Protein AF-A0AAF0S7K9-F1 (afdb_monomer_lite)

Foldseek 3Di:
DDPLQQDQQQFLLCQCPDPLCPNCSPLLAWPPQPRDRRDGLVRCQDCSRQPPDDDQDSVLLSVLSSVSSVCSVVVHDQKAQLDDPVRCVVPVLSRSWTKGKQAFAPPAAEEEEEADPLLQTGPCSRGQSSVQNVVRVVRHTYIYIRWGSPDSPDCVRVVVRVVSVVVVVPPDDHDYDYDPDPDDDPDDDDDDDDDDD

Radius of gyration: 17.76 Å; chains: 1; bounding box: 51×41×45 Å

pLDDT: mean 76.63, std 22.48, range [24.17, 97.06]

Sequence (197 aa):
MSRDIIGPGTAVGEVISDPAFGDFGRLLFPIGRGVRPEMALKEISTPRTLVWYTDVRAEETVEIIAELKRRAEAGKRIFIPLYSEEEISRDPSAADTGLFFFSGRQGAPFAVTCPGGGFAYVAALHDGLPHALALSKLGYNAFTLIYRTECPYDASHAHSGSSRAMQRSWGSRRTVIHCGEALRAPAWQPRSAIRMS

Structure (mmCIF, N/CA/C/O backbone):
data_AF-A0AAF0S7K9-F1
#
_entry.id   AF-A0AAF0S7K9-F1
#
loop_
_atom_site.group_PDB
_atom_site.id
_atom_site.type_symbol
_atom_site.label_atom_id
_atom_site.label_alt_id
_atom_site.label_comp_id
_atom_site.label_asym_id
_atom_site.label_entity_id
_atom_site.label_seq_id
_atom_site.pdbx_PDB_ins_code
_atom_site.Cartn_x
_atom_site.Cartn_y
_atom_site.Cartn_z
_atom_site.occupancy
_atom_site.B_iso_or_equiv
_atom_site.auth_seq_id
_atom_site.auth_comp_id
_atom_site.auth_asym_id
_atom_site.auth_atom_id
_atom_site.pdbx_PDB_model_num
ATOM 1 N N . MET A 1 1 ? 4.897 20.653 -18.230 1.00 33.56 1 MET A N 1
ATOM 2 C CA . MET A 1 1 ? 3.912 19.846 -18.981 1.00 33.56 1 MET A CA 1
ATOM 3 C C . MET A 1 1 ? 3.878 18.459 -18.349 1.00 33.56 1 MET A C 1
ATOM 5 O O . MET A 1 1 ? 4.914 17.817 -18.311 1.00 33.56 1 MET A O 1
ATOM 9 N N . SER A 1 2 ? 2.730 18.138 -17.740 1.00 46.44 2 SER A N 1
ATOM 10 C CA . SER A 1 2 ? 2.272 16.903 -17.069 1.00 46.44 2 SER A CA 1
ATOM 11 C C . SER A 1 2 ? 3.312 15.829 -16.683 1.00 46.44 2 SER A C 1
ATOM 13 O O . SER A 1 2 ? 3.751 15.051 -17.523 1.00 46.44 2 SER A O 1
ATOM 15 N N . ARG A 1 3 ? 3.637 15.746 -15.383 1.00 50.94 3 ARG A N 1
ATOM 16 C CA . ARG A 1 3 ? 4.278 14.578 -14.736 1.00 50.94 3 ARG A CA 1
ATOM 17 C C . ARG A 1 3 ? 3.351 13.911 -13.704 1.00 50.94 3 ARG A C 1
ATOM 19 O O . ARG A 1 3 ? 3.810 13.175 -12.844 1.00 50.94 3 ARG A O 1
ATOM 26 N N . ASP A 1 4 ? 2.043 14.147 -13.799 1.00 64.44 4 ASP A N 1
ATOM 27 C CA . ASP A 1 4 ? 1.078 13.661 -12.799 1.00 64.44 4 ASP A CA 1
ATOM 28 C C . ASP A 1 4 ? 0.512 12.271 -13.122 1.00 64.44 4 ASP A C 1
ATOM 30 O O . ASP A 1 4 ? -0.224 11.694 -12.324 1.00 64.44 4 ASP A O 1
ATOM 34 N N . ILE A 1 5 ? 0.856 11.707 -14.283 1.00 82.06 5 ILE A N 1
ATOM 35 C CA . ILE A 1 5 ? 0.369 10.394 -14.705 1.00 82.06 5 ILE A CA 1
ATOM 36 C C . ILE A 1 5 ? 1.382 9.331 -14.284 1.00 82.06 5 ILE A C 1
ATOM 38 O O . ILE A 1 5 ? 2.455 9.210 -14.875 1.00 82.06 5 ILE A O 1
ATOM 42 N N . ILE A 1 6 ? 1.010 8.536 -13.282 1.00 89.69 6 ILE A N 1
ATOM 43 C CA . ILE A 1 6 ? 1.717 7.298 -12.948 1.00 89.69 6 ILE A CA 1
ATOM 44 C C . ILE A 1 6 ? 1.464 6.299 -14.079 1.00 89.69 6 ILE A C 1
ATOM 46 O O . ILE A 1 6 ? 0.318 6.040 -14.444 1.00 89.69 6 ILE A O 1
ATOM 50 N N . GLY A 1 7 ? 2.535 5.747 -14.644 1.00 92.94 7 GLY A N 1
ATOM 51 C CA . GLY A 1 7 ? 2.483 4.773 -15.728 1.00 92.94 7 GLY A CA 1
ATOM 52 C C . GLY A 1 7 ? 3.510 3.653 -15.551 1.00 92.94 7 GLY A C 1
ATOM 53 O O . GLY A 1 7 ? 4.363 3.725 -14.667 1.00 92.94 7 GLY A O 1
ATOM 54 N N . PRO A 1 8 ? 3.500 2.618 -16.412 1.00 90.81 8 PRO A N 1
ATOM 55 C CA . PRO A 1 8 ? 4.411 1.476 -16.274 1.00 90.81 8 PRO A CA 1
ATOM 56 C C . PRO A 1 8 ? 5.902 1.848 -16.348 1.00 90.81 8 PRO A C 1
ATOM 58 O O . PRO A 1 8 ? 6.755 1.092 -15.887 1.00 90.81 8 PRO A O 1
ATOM 61 N N . GLY A 1 9 ? 6.222 2.994 -16.959 1.00 92.94 9 GLY A N 1
ATOM 62 C CA . GLY A 1 9 ? 7.573 3.550 -17.054 1.00 92.94 9 GLY A CA 1
ATOM 63 C C . GLY A 1 9 ? 7.973 4.484 -15.908 1.00 92.94 9 GLY A C 1
ATOM 64 O O . GLY A 1 9 ? 9.129 4.889 -15.873 1.00 92.94 9 GLY A O 1
ATOM 65 N N . THR A 1 10 ? 7.054 4.838 -15.002 1.00 93.94 10 THR A N 1
ATOM 66 C CA . THR A 1 10 ? 7.356 5.663 -13.822 1.00 93.94 10 THR A CA 1
ATOM 67 C C . THR A 1 10 ? 8.396 4.952 -12.964 1.00 93.94 10 THR A C 1
ATOM 69 O O . THR A 1 10 ? 8.307 3.738 -12.762 1.00 93.94 10 THR A O 1
ATOM 72 N N . ALA A 1 11 ? 9.389 5.694 -12.480 1.00 94.44 11 ALA A N 1
ATOM 73 C CA . ALA A 1 11 ? 10.431 5.130 -11.636 1.00 94.44 11 ALA A CA 1
ATOM 74 C C . ALA A 1 11 ? 9.900 4.865 -10.219 1.00 94.44 11 ALA A C 1
ATOM 76 O O . ALA A 1 11 ? 9.112 5.640 -9.677 1.00 94.44 11 ALA A O 1
ATOM 77 N N . VAL A 1 12 ? 10.360 3.791 -9.580 1.00 93.50 12 VAL A N 1
ATOM 78 C CA . VAL A 1 12 ? 9.990 3.465 -8.194 1.00 93.50 12 VAL A CA 1
ATOM 79 C C . VAL A 1 12 ? 10.337 4.616 -7.249 1.00 93.50 12 VAL A C 1
ATOM 81 O O . VAL A 1 12 ? 9.539 4.963 -6.383 1.00 93.50 12 VAL A O 1
ATOM 84 N N . GLY A 1 13 ? 11.497 5.248 -7.436 1.00 94.38 13 GLY A N 1
ATOM 85 C CA . GLY A 1 13 ? 11.939 6.390 -6.639 1.00 94.38 13 GLY A CA 1
ATOM 86 C C . GLY A 1 13 ? 10.997 7.587 -6.737 1.00 94.38 13 GLY A C 1
ATOM 87 O O . GLY A 1 13 ? 10.751 8.243 -5.728 1.00 94.38 13 GLY A O 1
ATOM 88 N N . GLU A 1 14 ? 10.408 7.826 -7.914 1.00 95.19 14 GLU A N 1
ATOM 89 C CA . GLU A 1 14 ? 9.403 8.880 -8.094 1.00 95.19 14 GLU A CA 1
ATOM 90 C C . GLU A 1 14 ? 8.174 8.604 -7.225 1.00 95.19 14 GLU A C 1
ATOM 92 O O . GLU A 1 14 ? 7.731 9.500 -6.517 1.00 95.19 14 GLU A O 1
ATOM 97 N N . VAL A 1 15 ? 7.690 7.356 -7.187 1.00 94.88 15 VAL A N 1
ATOM 98 C CA . VAL A 1 15 ? 6.570 6.959 -6.317 1.00 94.88 15 VAL A CA 1
AT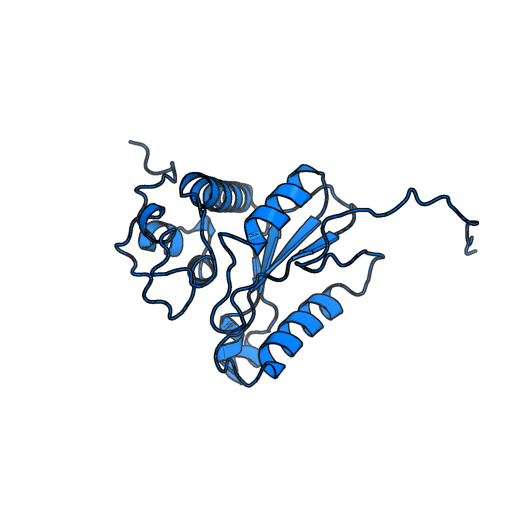OM 99 C C . VAL A 1 15 ? 6.944 7.073 -4.840 1.00 94.88 15 VAL A C 1
ATOM 101 O O . VAL A 1 15 ? 6.171 7.611 -4.060 1.00 94.88 15 VAL A O 1
ATOM 104 N N . ILE A 1 16 ? 8.123 6.592 -4.435 1.00 94.81 16 ILE A N 1
ATOM 105 C CA . ILE A 1 16 ? 8.562 6.647 -3.029 1.00 94.81 16 ILE A CA 1
ATOM 106 C C . ILE A 1 16 ? 8.663 8.093 -2.530 1.00 94.81 16 ILE A C 1
ATOM 108 O O . ILE A 1 16 ? 8.309 8.360 -1.387 1.00 94.81 16 ILE A O 1
ATOM 112 N N . SER A 1 17 ? 9.151 9.003 -3.374 1.00 95.19 17 SER A N 1
ATOM 113 C CA . SER A 1 17 ? 9.358 10.415 -3.030 1.00 95.19 17 SER A CA 1
ATOM 114 C C . SER A 1 17 ? 8.129 11.306 -3.239 1.00 95.19 17 SER A C 1
ATOM 116 O O . SER A 1 17 ? 8.197 12.503 -2.953 1.00 95.19 17 SER A O 1
ATOM 118 N N . ASP A 1 18 ? 7.019 10.759 -3.745 1.00 95.12 18 ASP A N 1
ATOM 119 C CA . ASP A 1 18 ? 5.818 11.544 -4.013 1.00 95.12 18 ASP A CA 1
ATOM 120 C C . ASP A 1 18 ? 5.216 12.058 -2.687 1.00 95.12 18 ASP A C 1
ATOM 122 O O . ASP A 1 18 ? 4.922 11.257 -1.788 1.00 95.12 18 ASP A O 1
ATOM 126 N N . PRO A 1 19 ? 4.989 13.379 -2.544 1.00 94.69 19 PRO A N 1
ATOM 127 C CA . PRO A 1 19 ? 4.435 13.961 -1.324 1.00 94.69 19 PRO A CA 1
ATOM 128 C C . PRO A 1 19 ? 3.101 13.349 -0.883 1.00 94.69 19 PRO A C 1
ATOM 130 O O . PRO A 1 19 ? 2.799 13.359 0.310 1.00 94.69 19 PRO A O 1
ATOM 133 N N . ALA A 1 20 ? 2.312 12.792 -1.809 1.00 94.75 20 ALA A N 1
ATOM 134 C CA . ALA A 1 20 ? 1.054 12.120 -1.492 1.00 94.75 20 ALA A CA 1
ATOM 135 C C . ALA A 1 20 ? 1.241 10.884 -0.590 1.00 94.75 20 ALA A C 1
ATOM 137 O O . ALA A 1 20 ? 0.316 10.502 0.131 1.00 94.75 20 ALA A O 1
ATOM 138 N N . PHE A 1 21 ? 2.424 10.262 -0.608 1.00 94.62 21 PHE A N 1
ATOM 139 C CA . PHE A 1 21 ? 2.731 9.074 0.190 1.00 94.62 21 PHE A CA 1
ATOM 140 C C . PHE A 1 21 ? 3.612 9.349 1.412 1.00 94.62 21 PHE A C 1
ATOM 142 O O . PHE A 1 21 ? 3.725 8.475 2.272 1.00 94.62 21 PHE A O 1
ATOM 149 N N . GLY A 1 22 ? 4.221 10.534 1.518 1.00 91.69 22 GLY A N 1
ATOM 150 C CA . GLY A 1 22 ? 5.114 10.885 2.627 1.00 91.69 22 GLY A CA 1
ATOM 151 C C . GLY A 1 22 ? 6.136 9.781 2.934 1.00 91.69 22 GLY A C 1
ATOM 152 O O . GLY A 1 22 ? 6.643 9.107 2.037 1.00 91.69 22 GLY A O 1
ATOM 153 N N . ASP A 1 23 ? 6.388 9.525 4.217 1.00 90.31 23 ASP A N 1
ATOM 154 C CA . ASP A 1 23 ? 7.420 8.564 4.631 1.00 90.31 23 ASP A CA 1
ATOM 155 C C . ASP A 1 23 ? 7.051 7.096 4.353 1.00 90.31 23 ASP A C 1
ATOM 157 O O . ASP A 1 23 ? 7.922 6.222 4.307 1.00 90.31 23 ASP A O 1
ATOM 161 N N . PHE A 1 24 ? 5.765 6.782 4.155 1.00 91.56 24 PHE A N 1
ATOM 162 C CA . PHE A 1 24 ? 5.288 5.408 3.961 1.00 91.56 24 PHE A CA 1
ATOM 163 C C . PHE A 1 24 ? 5.278 4.954 2.493 1.00 91.56 24 PHE A C 1
ATOM 165 O O . PHE A 1 24 ? 4.978 3.788 2.238 1.00 91.56 24 PHE A O 1
ATOM 172 N N . GLY A 1 25 ? 5.663 5.803 1.530 1.00 92.25 25 GLY A N 1
ATOM 173 C CA . GLY A 1 25 ? 5.730 5.436 0.106 1.00 92.25 25 GLY A CA 1
ATOM 174 C C . GLY A 1 25 ? 6.612 4.214 -0.174 1.00 92.25 25 GLY A C 1
ATOM 175 O O . GLY A 1 25 ? 6.252 3.352 -0.977 1.00 92.25 25 GLY A O 1
ATOM 176 N N . ARG A 1 26 ? 7.714 4.055 0.573 1.00 92.31 26 ARG A N 1
ATOM 177 C CA . ARG A 1 26 ? 8.592 2.868 0.500 1.00 92.31 26 ARG A CA 1
ATOM 178 C C . ARG A 1 26 ? 7.870 1.551 0.824 1.00 92.31 26 ARG A C 1
ATOM 180 O O . ARG A 1 26 ? 8.250 0.517 0.289 1.00 92.31 26 ARG A O 1
ATOM 187 N N . LEU A 1 27 ? 6.823 1.588 1.660 1.00 92.88 27 LEU A N 1
ATOM 188 C CA . LEU A 1 27 ? 6.081 0.405 2.124 1.00 92.88 27 LEU A CA 1
ATOM 189 C C . LEU A 1 27 ? 5.127 -0.161 1.067 1.00 92.88 27 LEU A C 1
ATOM 191 O O . LEU A 1 27 ? 4.571 -1.241 1.259 1.00 92.88 27 LEU A O 1
ATOM 195 N N . LEU A 1 28 ? 4.926 0.551 -0.047 1.00 91.88 28 LEU A N 1
ATOM 196 C CA . LEU A 1 28 ? 4.239 0.001 -1.213 1.00 91.88 28 LEU A CA 1
ATOM 197 C C . LEU A 1 28 ? 5.060 -1.130 -1.847 1.00 91.88 28 LEU A C 1
ATOM 199 O O . LEU A 1 28 ? 4.495 -2.067 -2.402 1.00 91.88 28 LEU A O 1
ATOM 203 N N . PHE A 1 29 ? 6.389 -1.069 -1.749 1.00 90.94 29 PHE A N 1
ATOM 204 C CA . PHE A 1 29 ? 7.288 -1.984 -2.439 1.00 90.94 29 PHE A CA 1
ATOM 205 C C . PHE A 1 29 ? 7.870 -3.050 -1.493 1.00 90.94 29 PHE A C 1
ATOM 207 O O . PHE A 1 29 ? 8.025 -2.802 -0.298 1.00 90.94 29 PHE A O 1
ATOM 214 N N . PRO A 1 30 ? 8.242 -4.237 -2.009 1.00 85.88 30 PRO A N 1
ATOM 215 C CA . PRO A 1 30 ? 8.926 -5.263 -1.224 1.00 85.88 30 PRO A CA 1
ATOM 216 C C . PRO A 1 30 ? 10.267 -4.777 -0.641 1.00 85.88 30 PRO A C 1
ATOM 218 O O . PRO A 1 30 ? 11.275 -4.682 -1.349 1.00 85.88 30 PRO A O 1
ATOM 221 N N . ILE A 1 31 ? 10.295 -4.508 0.666 1.00 81.00 31 ILE A N 1
ATOM 222 C CA . ILE A 1 31 ? 11.498 -4.069 1.389 1.00 81.00 31 ILE A CA 1
ATOM 223 C C . ILE A 1 31 ? 12.560 -5.177 1.356 1.00 81.00 31 ILE A C 1
ATOM 225 O O . ILE A 1 31 ? 12.251 -6.359 1.500 1.00 81.00 31 ILE A O 1
ATOM 229 N N . GLY A 1 32 ? 13.824 -4.807 1.127 1.00 76.81 32 GLY A N 1
ATOM 230 C CA . GLY A 1 32 ? 14.954 -5.746 1.155 1.00 76.81 32 GLY A CA 1
ATOM 231 C C . GLY A 1 32 ? 15.035 -6.720 -0.031 1.00 76.81 32 GLY A C 1
ATOM 232 O O . GLY A 1 32 ? 15.887 -7.604 -0.036 1.00 76.81 32 GLY A O 1
ATOM 233 N N . ARG A 1 33 ? 14.191 -6.570 -1.064 1.00 77.94 33 ARG A N 1
ATOM 234 C CA . ARG A 1 33 ? 14.145 -7.469 -2.240 1.00 77.94 33 ARG A CA 1
ATOM 235 C C . ARG A 1 33 ? 14.856 -6.927 -3.483 1.00 77.94 33 ARG A C 1
ATOM 237 O O . ARG A 1 33 ? 14.621 -7.406 -4.588 1.00 77.94 33 ARG A O 1
ATOM 244 N N . GLY A 1 34 ? 15.733 -5.935 -3.316 1.00 78.50 34 GLY A N 1
ATOM 245 C CA . GLY A 1 34 ? 16.533 -5.382 -4.415 1.00 78.50 34 GLY A CA 1
ATOM 246 C C . GLY A 1 34 ? 15.750 -4.506 -5.399 1.00 78.50 34 GLY A C 1
ATOM 247 O O . GLY A 1 34 ? 16.231 -4.272 -6.509 1.00 78.50 34 GLY A O 1
ATOM 248 N N . VAL A 1 35 ? 14.571 -4.018 -4.997 1.00 85.31 35 VAL A N 1
ATOM 249 C CA . VAL A 1 35 ? 13.853 -2.953 -5.706 1.00 85.31 35 VAL A CA 1
ATOM 250 C C . VAL A 1 35 ? 14.671 -1.671 -5.582 1.00 85.31 35 VAL A C 1
ATOM 252 O O . VAL A 1 35 ? 14.896 -1.189 -4.472 1.00 85.31 35 VAL A O 1
ATOM 255 N N . ARG A 1 36 ? 15.145 -1.141 -6.712 1.00 88.31 36 ARG A N 1
ATOM 256 C CA . ARG A 1 36 ? 15.957 0.082 -6.743 1.00 88.31 36 ARG A CA 1
ATOM 257 C C . ARG A 1 36 ? 15.121 1.279 -7.201 1.00 88.31 36 ARG A C 1
ATOM 259 O O . ARG A 1 36 ? 14.232 1.080 -8.031 1.00 88.31 36 ARG A O 1
ATOM 266 N N . PRO A 1 37 ? 15.408 2.503 -6.724 1.00 90.94 37 PRO A N 1
ATOM 267 C CA . PRO A 1 37 ? 14.668 3.705 -7.111 1.00 90.94 37 PRO A CA 1
ATOM 268 C C . PRO A 1 37 ? 14.612 3.950 -8.625 1.00 90.94 37 PRO A C 1
ATOM 270 O O . PRO A 1 37 ? 13.639 4.514 -9.113 1.00 90.94 37 PRO A O 1
ATOM 273 N N . GLU A 1 38 ? 15.619 3.502 -9.376 1.00 92.69 38 GLU A N 1
ATOM 274 C CA . GLU A 1 38 ? 15.724 3.715 -10.824 1.00 92.69 38 GLU A CA 1
ATOM 275 C C . GLU A 1 38 ? 14.911 2.701 -11.642 1.00 92.69 38 GLU A C 1
ATOM 277 O O . GLU A 1 38 ? 14.753 2.880 -12.847 1.00 92.69 38 GLU A O 1
ATOM 282 N N . MET A 1 39 ? 14.417 1.624 -11.018 1.00 91.56 39 MET A N 1
ATOM 283 C CA . MET A 1 39 ? 13.589 0.634 -11.709 1.00 91.56 39 MET A CA 1
ATOM 284 C C . MET A 1 39 ? 12.249 1.249 -12.101 1.00 91.56 39 MET A C 1
ATOM 286 O O . MET A 1 39 ? 11.619 1.939 -11.300 1.00 91.56 39 MET A O 1
ATOM 290 N N . ALA A 1 40 ? 11.772 0.945 -13.303 1.00 92.31 40 ALA A N 1
ATOM 291 C CA . ALA A 1 40 ? 10.415 1.272 -13.709 1.00 92.31 40 ALA A CA 1
ATOM 292 C C . ALA A 1 40 ? 9.395 0.349 -13.019 1.00 92.31 40 ALA A C 1
ATOM 294 O O . ALA A 1 40 ? 9.680 -0.820 -12.740 1.00 92.31 40 ALA A O 1
ATOM 295 N N . LEU A 1 41 ? 8.166 0.831 -12.813 1.00 90.75 41 LEU A N 1
ATOM 296 C CA . LEU A 1 41 ? 7.082 0.036 -12.215 1.00 90.75 41 LEU A CA 1
ATOM 297 C C . LEU A 1 41 ? 6.801 -1.281 -12.962 1.00 90.75 41 LEU A C 1
ATOM 299 O O . LEU A 1 41 ? 6.447 -2.279 -12.349 1.00 90.75 41 LEU A O 1
ATOM 303 N N . LYS A 1 42 ? 7.011 -1.347 -14.277 1.00 88.56 42 LYS A N 1
ATOM 304 C CA . LYS A 1 42 ? 6.883 -2.611 -15.024 1.00 88.56 42 LYS A CA 1
ATOM 305 C C . LYS A 1 42 ? 7.961 -3.652 -14.693 1.00 88.56 42 LYS A C 1
ATOM 307 O O . LYS A 1 42 ? 7.755 -4.840 -14.918 1.00 88.56 42 LYS A O 1
ATOM 312 N N . GLU A 1 43 ? 9.119 -3.228 -14.191 1.00 84.69 43 GLU A N 1
ATOM 313 C CA . GLU A 1 43 ? 10.254 -4.114 -13.901 1.00 84.69 43 GLU A CA 1
ATOM 314 C C . GLU A 1 43 ? 10.127 -4.789 -12.528 1.00 84.69 43 GLU A C 1
ATOM 316 O O . GLU A 1 43 ? 10.712 -5.854 -12.301 1.00 84.69 43 GLU A O 1
ATOM 321 N N . ILE A 1 44 ? 9.334 -4.212 -11.615 1.00 80.81 44 ILE A N 1
ATOM 322 C CA . ILE A 1 44 ? 9.056 -4.824 -10.308 1.00 80.81 44 ILE A CA 1
ATOM 323 C C . ILE A 1 44 ? 8.080 -5.997 -10.409 1.00 80.81 44 ILE A C 1
ATOM 325 O O . ILE A 1 44 ? 8.172 -6.914 -9.601 1.00 80.81 44 ILE A O 1
ATOM 329 N N . SER A 1 45 ? 7.222 -6.028 -11.432 1.00 69.50 45 SER A N 1
ATOM 330 C CA . SER A 1 45 ? 6.267 -7.113 -11.707 1.00 69.50 45 SER A CA 1
ATOM 331 C C . SER A 1 45 ? 6.923 -8.384 -12.273 1.00 69.50 45 SER A C 1
ATOM 333 O O . SER A 1 45 ? 6.244 -9.254 -12.811 1.00 69.50 45 SER A O 1
ATOM 335 N N . THR A 1 46 ? 8.251 -8.507 -12.185 1.00 67.56 46 THR A N 1
ATOM 336 C CA . THR A 1 46 ? 8.990 -9.652 -12.723 1.00 67.56 46 THR A CA 1
ATOM 337 C C . THR A 1 46 ? 9.226 -10.739 -11.660 1.00 67.56 46 THR A C 1
ATOM 339 O O . THR A 1 46 ? 9.417 -10.425 -10.478 1.00 67.56 46 THR A O 1
ATOM 342 N N . PRO A 1 47 ? 9.315 -12.027 -12.058 1.00 59.31 47 PRO A N 1
ATOM 343 C CA . PRO A 1 47 ? 9.536 -13.150 -11.134 1.00 59.31 47 PRO A CA 1
ATOM 344 C C . PRO A 1 47 ? 10.815 -13.045 -10.288 1.00 59.31 47 PRO A C 1
ATOM 346 O O . PRO A 1 47 ? 10.940 -13.702 -9.257 1.00 59.31 47 PRO A O 1
ATOM 349 N N . ARG A 1 48 ? 11.782 -12.216 -10.710 1.00 62.59 48 ARG A N 1
ATOM 350 C CA . ARG A 1 48 ? 13.034 -11.978 -9.977 1.00 62.59 48 ARG A CA 1
ATOM 351 C C . ARG A 1 48 ? 12.798 -11.238 -8.657 1.00 62.59 48 ARG A C 1
ATOM 353 O O . ARG A 1 48 ? 13.517 -11.478 -7.691 1.00 62.59 48 ARG A O 1
ATOM 360 N N . THR A 1 49 ? 11.790 -10.370 -8.619 1.00 60.56 49 THR A N 1
ATOM 361 C CA . THR A 1 49 ? 11.428 -9.572 -7.441 1.00 60.56 49 THR A CA 1
ATOM 362 C C . THR A 1 49 ? 10.333 -10.264 -6.624 1.00 60.56 49 THR A C 1
ATOM 364 O O . THR A 1 49 ? 10.381 -10.253 -5.392 1.00 60.56 49 THR A O 1
ATOM 367 N N . LEU A 1 50 ? 9.384 -10.921 -7.303 1.00 68.31 50 LEU A N 1
ATOM 368 C CA . LEU A 1 50 ? 8.151 -11.466 -6.725 1.00 68.31 50 LEU A CA 1
ATOM 369 C C . LEU A 1 50 ? 8.143 -13.000 -6.753 1.00 68.31 50 LEU A C 1
ATOM 371 O O . LEU A 1 50 ? 7.476 -13.632 -7.571 1.00 68.31 50 LEU A O 1
ATOM 375 N N . VAL A 1 51 ? 8.912 -13.613 -5.853 1.00 66.56 51 VAL A N 1
ATOM 376 C CA . VAL A 1 51 ? 8.948 -15.079 -5.719 1.00 66.56 51 VAL A CA 1
ATOM 377 C C . VAL A 1 51 ? 7.545 -15.595 -5.363 1.00 66.56 51 VAL A C 1
ATOM 379 O O . VAL A 1 51 ? 6.855 -14.977 -4.560 1.00 66.56 51 VAL A O 1
ATOM 382 N N . TRP A 1 52 ? 7.147 -16.727 -5.955 1.00 65.69 52 TRP A N 1
ATOM 383 C CA . TRP A 1 52 ? 5.828 -17.386 -5.832 1.00 65.69 52 TRP A CA 1
ATOM 384 C C . TRP A 1 52 ? 4.662 -16.767 -6.606 1.00 65.69 52 TRP A C 1
ATOM 386 O O . TRP A 1 52 ? 3.582 -17.351 -6.601 1.00 65.69 52 TRP A O 1
ATOM 396 N N . TYR A 1 53 ? 4.870 -15.659 -7.320 1.00 65.44 53 TYR A N 1
ATOM 397 C CA . TYR A 1 53 ? 3.826 -15.048 -8.140 1.00 65.44 53 TYR A CA 1
ATOM 398 C C . TYR A 1 53 ? 4.213 -15.067 -9.617 1.00 65.44 53 TYR A C 1
ATOM 400 O O . TYR A 1 53 ? 5.264 -14.574 -10.024 1.00 65.44 53 TYR A O 1
ATOM 408 N N . THR A 1 54 ? 3.334 -15.644 -10.429 1.00 60.75 54 THR A N 1
ATOM 409 C CA . THR A 1 54 ? 3.401 -15.652 -11.890 1.00 60.75 54 THR A CA 1
ATOM 410 C C . THR A 1 54 ? 2.100 -15.027 -12.376 1.00 60.75 54 THR A C 1
ATOM 412 O O . THR A 1 54 ? 1.057 -15.526 -11.971 1.00 60.75 54 THR A O 1
ATOM 415 N N . ASP A 1 55 ? 2.163 -13.977 -13.202 1.00 69.75 55 ASP A N 1
ATOM 416 C CA . ASP A 1 55 ? 1.026 -13.144 -13.675 1.00 69.75 55 ASP A CA 1
ATOM 417 C C . ASP A 1 55 ? 0.778 -11.824 -12.914 1.00 69.75 55 ASP A C 1
ATOM 419 O O . ASP A 1 55 ? -0.349 -11.372 -12.741 1.00 69.75 55 ASP A O 1
ATOM 423 N N . VAL A 1 56 ? 1.846 -11.151 -12.472 1.00 75.62 56 VAL A N 1
ATOM 424 C CA . VAL A 1 56 ? 1.732 -9.768 -11.981 1.00 75.62 56 VAL A CA 1
ATOM 425 C C . VAL A 1 56 ? 1.756 -8.810 -13.167 1.00 75.62 56 VAL A C 1
ATOM 427 O O . VAL A 1 56 ? 2.747 -8.732 -13.893 1.00 75.62 56 VAL A O 1
ATOM 430 N N . ARG A 1 57 ? 0.669 -8.059 -13.355 1.00 81.56 57 ARG A N 1
ATOM 431 C CA . ARG A 1 57 ? 0.524 -7.105 -14.460 1.00 81.56 57 ARG A CA 1
ATOM 432 C C . ARG A 1 57 ? 0.941 -5.704 -14.029 1.00 81.56 57 ARG A C 1
ATOM 434 O O . ARG A 1 57 ? 0.496 -5.190 -13.000 1.00 81.56 57 ARG A O 1
ATOM 441 N N . ALA A 1 58 ? 1.782 -5.064 -14.838 1.00 85.25 58 ALA A N 1
ATOM 442 C CA . ALA A 1 58 ? 2.275 -3.718 -14.556 1.00 85.25 58 ALA A CA 1
ATOM 443 C C . ALA A 1 58 ? 1.127 -2.695 -14.493 1.00 85.25 58 ALA A C 1
ATOM 445 O O . ALA A 1 58 ? 1.165 -1.766 -13.690 1.00 85.25 58 ALA A O 1
ATOM 446 N N . GLU A 1 59 ? 0.082 -2.887 -15.299 1.00 87.62 59 GLU A N 1
ATOM 447 C CA . GLU A 1 59 ? -1.085 -2.006 -15.346 1.00 87.62 59 GLU A CA 1
ATOM 448 C C . GLU A 1 59 ? -1.874 -2.021 -14.031 1.00 87.62 59 GLU A C 1
ATOM 450 O O . GLU A 1 59 ? -2.320 -0.970 -13.580 1.00 87.62 59 GLU A O 1
ATOM 455 N N . GLU A 1 60 ? -1.998 -3.181 -13.382 1.00 86.81 60 GLU A N 1
ATOM 456 C CA . GLU A 1 60 ? -2.689 -3.305 -12.090 1.00 86.81 60 GLU A CA 1
ATOM 457 C C . GLU A 1 60 ? -1.894 -2.622 -10.974 1.00 86.81 60 GLU A C 1
ATOM 459 O O . GLU A 1 60 ? -2.452 -1.896 -10.152 1.00 86.81 60 GLU A O 1
ATOM 464 N N . THR A 1 61 ? -0.567 -2.778 -10.998 1.00 88.50 61 THR A N 1
ATOM 465 C CA . THR A 1 61 ? 0.342 -2.075 -10.081 1.00 88.50 61 THR A CA 1
ATOM 466 C C . THR A 1 61 ? 0.183 -0.559 -10.218 1.00 88.50 61 THR A C 1
ATOM 468 O O . THR A 1 61 ? 0.045 0.154 -9.222 1.00 88.50 61 THR A O 1
ATOM 471 N N . VAL A 1 62 ? 0.157 -0.064 -11.457 1.00 92.38 62 VAL A N 1
ATOM 472 C CA . VAL A 1 62 ? -0.052 1.355 -11.763 1.00 92.38 62 VAL A CA 1
ATOM 473 C C . VAL A 1 62 ? -1.423 1.829 -11.286 1.00 92.38 62 VAL A C 1
ATOM 475 O O . VAL A 1 62 ? -1.496 2.878 -10.648 1.00 92.38 62 VAL A O 1
ATOM 478 N N . GLU A 1 63 ? -2.495 1.070 -11.539 1.00 92.88 63 GLU A N 1
ATOM 479 C CA . GLU A 1 63 ? -3.853 1.424 -11.103 1.00 92.88 63 GLU A CA 1
ATOM 480 C C . GLU A 1 63 ? -3.924 1.599 -9.581 1.00 92.88 63 GLU A C 1
ATOM 482 O O . GLU A 1 63 ? -4.476 2.584 -9.090 1.00 92.88 63 GLU A O 1
ATOM 487 N N . ILE A 1 64 ? -3.335 0.668 -8.828 1.00 94.38 64 ILE A N 1
ATOM 488 C CA . ILE A 1 64 ? -3.348 0.689 -7.363 1.00 94.38 64 ILE A CA 1
ATOM 489 C C . ILE A 1 64 ? -2.624 1.921 -6.822 1.00 94.38 64 ILE A C 1
ATOM 491 O O . ILE A 1 64 ? -3.167 2.626 -5.966 1.00 94.38 64 ILE A O 1
ATOM 495 N N . ILE A 1 65 ? -1.414 2.196 -7.319 1.00 95.25 65 ILE A N 1
ATOM 496 C CA . ILE A 1 65 ? -0.616 3.344 -6.872 1.00 95.25 65 ILE A CA 1
ATOM 497 C C . ILE A 1 65 ? -1.325 4.649 -7.252 1.00 95.25 65 ILE A C 1
ATOM 499 O O . ILE A 1 65 ? -1.464 5.538 -6.410 1.00 95.25 65 ILE A O 1
ATOM 503 N N . ALA A 1 66 ? -1.829 4.754 -8.484 1.00 95.38 66 ALA A N 1
ATOM 504 C CA . ALA A 1 66 ? -2.561 5.927 -8.949 1.00 95.38 66 ALA A CA 1
ATOM 505 C C . ALA A 1 66 ? -3.820 6.191 -8.107 1.00 95.38 66 ALA A C 1
ATOM 507 O O . ALA A 1 66 ? -4.093 7.332 -7.738 1.00 95.38 66 ALA A O 1
ATOM 508 N N . GLU A 1 67 ? -4.570 5.149 -7.746 1.00 95.69 67 GLU A N 1
ATOM 509 C CA . GLU A 1 67 ? -5.760 5.291 -6.909 1.00 95.69 67 GLU A CA 1
ATOM 510 C C . GLU A 1 67 ? -5.421 5.707 -5.471 1.00 95.69 67 GLU A C 1
ATOM 512 O O . GLU A 1 67 ? -6.127 6.540 -4.896 1.00 95.69 67 GLU A O 1
ATOM 517 N N . LEU A 1 68 ? -4.351 5.167 -4.880 1.00 96.38 68 LEU A N 1
ATOM 518 C CA . LEU A 1 68 ? -3.886 5.607 -3.562 1.00 96.38 68 LEU A CA 1
ATOM 519 C C . LEU A 1 68 ? -3.438 7.073 -3.596 1.00 96.38 68 LEU A C 1
ATOM 521 O O . LEU A 1 68 ? -3.871 7.844 -2.738 1.00 96.38 68 LEU A O 1
ATOM 525 N N . LYS A 1 69 ? -2.662 7.476 -4.611 1.00 96.12 69 LYS A N 1
ATOM 526 C CA . LYS A 1 69 ? -2.252 8.874 -4.812 1.00 96.12 69 LYS A CA 1
ATOM 527 C C . LYS A 1 69 ? -3.466 9.794 -4.903 1.00 96.12 69 LYS A C 1
ATOM 529 O O . LYS A 1 69 ? -3.607 10.708 -4.096 1.00 96.12 69 LYS A O 1
ATOM 534 N N . ARG A 1 70 ? -4.415 9.477 -5.789 1.00 96.12 70 ARG A N 1
ATOM 535 C CA . ARG A 1 70 ? -5.652 10.251 -5.970 1.00 96.12 70 ARG A CA 1
ATOM 536 C C . ARG A 1 70 ? -6.444 10.397 -4.667 1.00 96.12 70 ARG A C 1
ATOM 538 O O . ARG A 1 70 ? -7.065 11.430 -4.419 1.00 96.12 70 ARG A O 1
ATOM 545 N N . ARG A 1 71 ? -6.469 9.360 -3.822 1.00 95.56 71 ARG A N 1
ATOM 546 C CA . ARG A 1 71 ? -7.135 9.411 -2.509 1.00 95.56 71 ARG A CA 1
ATOM 547 C C . ARG A 1 71 ? -6.397 10.316 -1.527 1.00 95.56 71 ARG A C 1
ATOM 549 O O . ARG A 1 71 ? -7.068 11.096 -0.854 1.00 95.56 71 ARG A O 1
ATOM 556 N N . ALA A 1 72 ? -5.072 10.224 -1.455 1.00 95.81 72 ALA A N 1
ATOM 557 C CA . ALA A 1 72 ? -4.260 11.103 -0.618 1.00 95.81 72 ALA A CA 1
ATOM 558 C C . ALA A 1 72 ? -4.403 12.573 -1.028 1.00 95.81 72 ALA A C 1
ATOM 560 O O . ALA A 1 72 ? -4.669 13.417 -0.177 1.00 95.81 72 ALA A O 1
ATOM 561 N N . GLU A 1 73 ? -4.333 12.869 -2.326 1.00 95.44 73 GLU A N 1
ATOM 562 C CA . GLU A 1 73 ? -4.524 14.222 -2.868 1.00 95.44 73 GLU A CA 1
ATOM 563 C C . GLU A 1 73 ? -5.933 14.766 -2.598 1.00 95.44 73 GLU A C 1
ATOM 565 O O . GLU A 1 73 ? -6.115 15.959 -2.370 1.00 95.44 73 GLU A O 1
ATOM 570 N N . ALA A 1 74 ? -6.939 13.889 -2.533 1.00 95.38 74 ALA A N 1
ATOM 571 C CA . ALA A 1 74 ? -8.292 14.238 -2.100 1.00 95.38 74 ALA A CA 1
ATOM 572 C C . ALA A 1 74 ? -8.435 14.400 -0.568 1.00 95.38 74 ALA A C 1
ATOM 574 O O . ALA A 1 74 ? -9.557 14.448 -0.059 1.00 95.38 74 ALA A O 1
ATOM 575 N N . GLY A 1 75 ? -7.329 14.425 0.182 1.00 94.12 75 GLY A N 1
ATOM 576 C CA . GLY A 1 75 ? -7.304 14.581 1.637 1.00 94.12 75 GLY A CA 1
ATOM 577 C C . GLY A 1 75 ? -7.769 13.348 2.413 1.00 94.12 75 GLY A C 1
ATOM 578 O O . GLY A 1 75 ? -8.028 13.431 3.616 1.00 94.12 75 GLY A O 1
ATOM 579 N N . LYS A 1 76 ? -7.911 12.187 1.760 1.00 94.31 76 LYS A N 1
ATOM 580 C CA . LYS A 1 76 ? -8.281 10.950 2.452 1.00 94.31 76 LYS A CA 1
ATOM 581 C C . LYS A 1 76 ? -7.050 10.329 3.090 1.00 94.31 76 LYS A C 1
ATOM 583 O O . LYS A 1 76 ? -5.993 10.224 2.479 1.00 94.31 7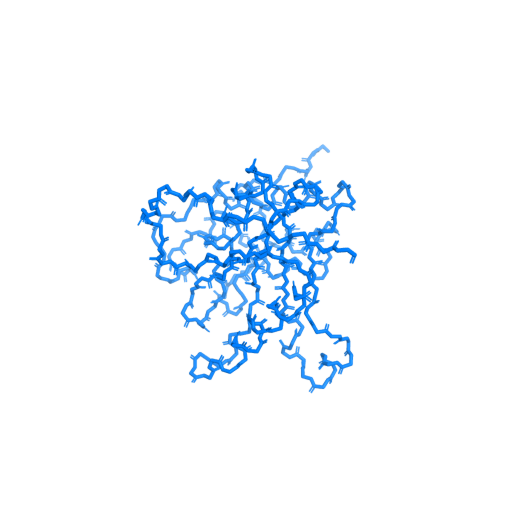6 LYS A O 1
ATOM 588 N N . ARG A 1 77 ? -7.221 9.811 4.304 1.00 93.69 77 ARG A N 1
ATOM 589 C CA . ARG A 1 77 ? -6.190 9.002 4.953 1.00 93.69 77 ARG A CA 1
ATOM 590 C C . ARG A 1 77 ? -6.017 7.682 4.199 1.00 93.69 77 ARG A C 1
ATOM 592 O O . ARG A 1 77 ? -6.964 6.902 4.135 1.00 93.69 77 ARG A O 1
ATOM 599 N N . ILE A 1 78 ? -4.817 7.432 3.680 1.00 96.38 78 ILE A N 1
ATOM 600 C CA . ILE A 1 78 ? -4.481 6.204 2.938 1.00 96.38 78 ILE A CA 1
ATOM 601 C C . ILE A 1 78 ? -3.553 5.254 3.699 1.00 96.38 78 ILE A C 1
ATOM 603 O O . ILE A 1 78 ? -3.387 4.115 3.278 1.00 96.38 78 ILE A O 1
ATOM 607 N N . PHE A 1 79 ? -2.976 5.691 4.821 1.00 95.81 79 PHE A N 1
ATOM 608 C CA . PHE A 1 79 ? -2.093 4.872 5.648 1.00 95.81 79 PHE A CA 1
ATOM 609 C C . PHE A 1 79 ? -2.331 5.106 7.146 1.00 95.81 79 PHE A C 1
ATOM 611 O O . PHE A 1 79 ? -2.651 6.216 7.598 1.00 95.81 79 PHE A O 1
ATOM 618 N N . ILE A 1 80 ? -2.204 4.036 7.928 1.00 94.06 80 ILE A N 1
ATOM 619 C CA . ILE A 1 80 ? -2.364 4.032 9.383 1.00 94.06 80 ILE A CA 1
ATOM 620 C C . ILE A 1 80 ? -1.168 3.286 9.998 1.00 94.06 80 ILE A C 1
ATOM 622 O O . ILE A 1 80 ? -1.101 2.063 9.849 1.00 94.06 80 ILE A O 1
ATOM 626 N N . PRO A 1 81 ? -0.248 3.971 10.707 1.00 91.06 81 PRO A N 1
ATOM 627 C CA . PRO A 1 81 ? 0.804 3.293 11.458 1.00 91.06 81 PRO A CA 1
ATOM 628 C C . PRO A 1 81 ? 0.190 2.498 12.617 1.00 91.06 81 PRO A C 1
ATOM 630 O O . PRO A 1 81 ? -0.760 2.950 13.267 1.00 91.06 81 PRO A O 1
ATOM 633 N N . LEU A 1 82 ? 0.709 1.293 12.865 1.00 89.25 82 LEU A N 1
ATOM 634 C CA . LEU A 1 82 ? 0.203 0.431 13.940 1.00 89.25 82 LEU A CA 1
ATOM 635 C C . LEU A 1 82 ? 0.863 0.714 15.295 1.00 89.25 82 LEU A C 1
ATOM 637 O O . LEU A 1 82 ? 0.198 0.551 16.327 1.00 89.25 82 LEU A O 1
ATOM 641 N N . TYR A 1 83 ? 2.113 1.174 15.276 1.00 87.69 83 TYR A N 1
ATOM 642 C CA . TYR A 1 83 ? 2.941 1.447 16.450 1.00 87.69 83 TYR A CA 1
ATOM 643 C C . TYR A 1 83 ? 3.129 2.951 16.671 1.00 87.69 83 TYR A C 1
ATOM 645 O O . TYR A 1 83 ? 3.090 3.725 15.712 1.00 87.69 83 TYR A O 1
ATOM 653 N N . SER A 1 84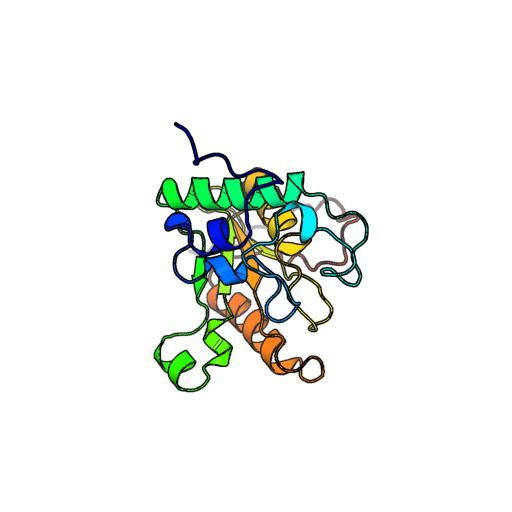 ? 3.280 3.360 17.933 1.00 89.50 84 SER A N 1
ATOM 654 C CA . SER A 1 84 ? 3.608 4.749 18.285 1.00 89.50 84 SER A CA 1
ATOM 655 C C . SER A 1 84 ? 5.095 5.055 18.085 1.00 89.50 84 SER A C 1
ATOM 657 O O . SER A 1 84 ? 5.912 4.143 17.956 1.00 89.50 84 SER A O 1
ATOM 659 N N . GLU A 1 85 ? 5.464 6.337 18.096 1.00 91.50 85 GLU A N 1
ATOM 660 C CA . GLU A 1 85 ? 6.869 6.760 18.013 1.00 91.50 85 GLU A CA 1
ATOM 661 C C . GLU A 1 85 ? 7.701 6.207 19.179 1.00 91.50 85 GLU A C 1
ATOM 663 O O . GLU A 1 85 ? 8.841 5.796 18.983 1.00 91.50 85 GLU A O 1
ATOM 668 N N . GLU A 1 86 ? 7.127 6.099 20.381 1.00 93.69 86 GLU A N 1
ATOM 669 C CA . GLU A 1 86 ? 7.803 5.510 21.542 1.00 93.69 86 GLU A CA 1
ATOM 670 C C . GLU A 1 86 ? 8.006 3.999 21.389 1.00 93.69 86 GLU A C 1
ATOM 672 O O . GLU A 1 86 ? 9.027 3.466 21.822 1.00 93.69 86 GLU A O 1
ATOM 677 N N . GLU A 1 87 ? 7.038 3.292 20.794 1.00 89.00 87 GLU A N 1
ATOM 678 C CA . GLU A 1 87 ? 7.181 1.867 20.482 1.00 89.00 87 GLU A CA 1
ATOM 679 C C . GLU A 1 87 ? 8.259 1.656 19.411 1.00 89.00 87 GLU A C 1
ATOM 681 O O . GLU A 1 87 ? 9.126 0.802 19.588 1.00 89.00 87 GLU A O 1
ATOM 686 N N . ILE A 1 88 ? 8.267 2.486 18.365 1.00 90.50 88 ILE A N 1
ATOM 687 C CA . ILE A 1 88 ? 9.280 2.462 17.301 1.00 90.50 88 ILE A CA 1
ATOM 688 C C . ILE A 1 88 ? 10.668 2.825 17.846 1.00 90.50 88 ILE A C 1
ATOM 690 O O . ILE A 1 88 ? 11.657 2.205 17.475 1.00 90.50 88 ILE A O 1
ATOM 694 N N . SER A 1 89 ? 10.776 3.777 18.774 1.00 91.94 89 SER A N 1
ATOM 695 C CA . SER A 1 89 ? 12.060 4.118 19.399 1.00 91.94 89 SER A CA 1
ATOM 696 C C . SER A 1 89 ? 12.653 2.957 20.201 1.00 91.94 89 SER A C 1
ATOM 698 O O . SER A 1 89 ? 13.871 2.911 20.375 1.00 91.94 89 SER A O 1
ATOM 700 N N . ARG A 1 90 ? 11.820 2.053 20.732 1.00 91.69 90 ARG A N 1
ATOM 701 C CA . ARG A 1 90 ? 12.275 0.857 21.461 1.00 91.69 90 ARG A CA 1
ATOM 702 C C . ARG A 1 90 ? 12.591 -0.300 20.522 1.00 91.69 90 ARG A C 1
ATOM 704 O O . ARG A 1 90 ? 13.491 -1.080 20.814 1.00 91.69 90 ARG A O 1
ATOM 711 N N . ASP A 1 91 ? 11.846 -0.406 19.430 1.00 86.94 91 ASP A N 1
ATOM 712 C CA . ASP A 1 91 ? 12.003 -1.430 18.405 1.00 86.94 91 ASP A CA 1
ATOM 713 C C . ASP A 1 91 ? 11.853 -0.792 17.010 1.00 86.94 91 ASP A C 1
ATOM 715 O O . ASP A 1 91 ? 10.740 -0.725 16.475 1.00 86.94 91 ASP A O 1
ATOM 719 N N . PRO A 1 92 ? 12.959 -0.307 16.407 1.00 87.38 92 PRO A N 1
ATOM 720 C CA . PRO A 1 92 ? 12.919 0.408 15.129 1.00 87.38 92 PRO A CA 1
ATOM 721 C C . PRO A 1 92 ? 12.303 -0.391 13.975 1.00 87.38 92 PRO A C 1
ATOM 723 O O . PRO A 1 92 ? 11.737 0.209 13.061 1.00 87.38 92 PRO A O 1
ATOM 726 N N . SER A 1 93 ? 12.330 -1.729 14.042 1.00 81.75 93 SER A N 1
ATOM 727 C CA . SER A 1 93 ? 11.691 -2.610 13.050 1.00 81.75 93 SER A CA 1
ATOM 728 C C . SER A 1 93 ? 10.181 -2.378 12.920 1.00 81.75 93 SER A C 1
ATOM 730 O O . SER A 1 93 ? 9.565 -2.660 11.889 1.00 81.75 93 SER A O 1
ATOM 732 N N . ALA A 1 94 ? 9.547 -1.845 13.969 1.00 86.56 94 ALA A N 1
ATOM 733 C CA . ALA A 1 94 ? 8.118 -1.564 14.007 1.00 86.56 94 ALA A CA 1
ATOM 734 C C . ALA A 1 94 ? 7.695 -0.426 13.056 1.00 86.56 94 ALA A C 1
ATOM 736 O O . ALA A 1 94 ? 6.512 -0.332 12.714 1.00 86.56 94 ALA A O 1
ATOM 737 N N . ALA A 1 95 ? 8.636 0.411 12.596 1.00 87.19 95 ALA A N 1
ATOM 738 C CA . ALA A 1 95 ? 8.373 1.512 11.663 1.00 87.19 95 ALA A CA 1
ATOM 739 C C . ALA A 1 95 ? 7.902 1.036 10.276 1.00 87.19 95 ALA A C 1
ATOM 741 O O . ALA A 1 95 ? 7.214 1.768 9.558 1.00 87.19 95 ALA A O 1
ATOM 742 N N . ASP A 1 96 ? 8.238 -0.203 9.910 1.00 88.38 96 ASP A N 1
ATOM 743 C CA . ASP A 1 96 ? 7.877 -0.821 8.633 1.00 88.38 96 ASP A CA 1
ATOM 744 C C . ASP A 1 96 ? 6.546 -1.594 8.725 1.00 88.38 96 ASP A C 1
ATOM 746 O O . ASP A 1 96 ? 6.320 -2.572 8.017 1.00 88.38 96 ASP A O 1
ATOM 750 N N . THR A 1 97 ? 5.645 -1.190 9.632 1.00 89.81 97 THR A N 1
ATOM 751 C CA . THR A 1 97 ? 4.369 -1.879 9.889 1.00 89.81 97 THR A CA 1
ATOM 752 C C . THR A 1 97 ? 3.182 -0.926 9.928 1.00 89.81 97 THR A C 1
ATOM 754 O O . THR A 1 97 ? 3.150 0.055 10.675 1.00 89.81 97 THR A O 1
ATOM 757 N N . GLY A 1 98 ? 2.141 -1.248 9.163 1.00 92.69 98 GLY A N 1
ATOM 758 C CA . GLY A 1 98 ? 0.962 -0.396 9.068 1.00 92.69 98 GLY A CA 1
ATOM 759 C C . GLY A 1 98 ? -0.167 -0.986 8.240 1.00 92.69 98 GLY A C 1
ATOM 760 O O . GLY A 1 98 ? -0.097 -2.121 7.772 1.00 92.69 98 GLY A O 1
ATOM 761 N N . LEU A 1 99 ? -1.223 -0.195 8.068 1.00 95.62 99 LEU A N 1
ATOM 762 C CA . LEU A 1 99 ? -2.371 -0.528 7.233 1.00 95.62 99 LEU A CA 1
ATOM 763 C C . LEU A 1 99 ? -2.508 0.495 6.109 1.00 95.62 99 LEU A C 1
ATOM 765 O O . LEU A 1 99 ? -2.770 1.669 6.383 1.00 95.62 99 LEU A O 1
ATOM 769 N N . PHE A 1 100 ? -2.418 0.050 4.858 1.00 97.06 100 PHE A N 1
ATOM 770 C CA . PHE A 1 100 ? -2.947 0.838 3.746 1.00 97.06 100 PHE A CA 1
ATOM 771 C C . PHE A 1 100 ? -4.468 0.787 3.774 1.00 97.06 100 PHE A C 1
ATOM 773 O O . PHE A 1 100 ? -5.045 -0.272 4.012 1.00 97.06 100 PHE A O 1
ATOM 780 N N . PHE A 1 101 ? -5.124 1.922 3.552 1.00 95.94 101 PHE A N 1
ATOM 781 C CA . PHE A 1 101 ? -6.566 2.062 3.702 1.00 95.94 101 PHE A CA 1
ATOM 782 C C . PHE A 1 101 ? -7.236 2.531 2.412 1.00 95.94 101 PHE A C 1
ATOM 784 O O . PHE A 1 101 ? -7.019 3.641 1.927 1.00 95.94 101 PHE A O 1
ATOM 791 N N . PHE A 1 102 ? -8.157 1.708 1.920 1.00 96.12 102 PHE A N 1
ATOM 792 C CA . PHE A 1 102 ? -9.094 2.056 0.869 1.00 96.12 102 PHE A CA 1
ATOM 793 C C . PHE A 1 102 ? -10.473 2.313 1.481 1.00 96.12 102 PHE A C 1
ATOM 795 O O . PHE A 1 102 ? -11.271 1.401 1.703 1.00 96.12 102 PHE A O 1
ATOM 802 N N . SER A 1 103 ? -10.770 3.592 1.731 1.00 93.19 103 SER A N 1
ATOM 803 C CA . SER A 1 103 ? -12.092 4.041 2.185 1.00 93.19 103 SER A CA 1
ATOM 804 C C . SER A 1 103 ? -13.225 3.540 1.278 1.00 93.19 103 SER A C 1
ATOM 806 O O . SER A 1 103 ? -13.185 3.789 0.067 1.00 93.19 103 SER A O 1
ATOM 808 N N . GLY A 1 104 ? -14.237 2.909 1.871 1.00 92.75 104 GLY A N 1
ATOM 809 C CA . GLY A 1 104 ? -15.511 2.577 1.230 1.00 92.75 104 GLY A CA 1
ATOM 810 C C . GLY A 1 104 ? -16.592 3.595 1.587 1.00 92.75 104 GLY A C 1
ATOM 811 O O . GLY A 1 104 ? -16.309 4.780 1.773 1.00 92.75 104 GLY A O 1
ATOM 812 N N . ARG A 1 105 ? -17.843 3.142 1.728 1.00 93.69 105 ARG A N 1
ATOM 813 C CA . ARG A 1 105 ? -18.925 3.992 2.248 1.00 93.69 105 ARG A CA 1
ATOM 814 C C . ARG A 1 105 ? -18.766 4.189 3.757 1.00 93.69 105 ARG A C 1
ATOM 816 O O . ARG A 1 105 ? -18.370 3.273 4.486 1.00 93.69 105 ARG A O 1
ATOM 823 N N . GLN A 1 106 ? -19.135 5.371 4.244 1.00 89.94 106 GLN A N 1
ATOM 824 C CA . GLN A 1 106 ? -19.176 5.650 5.678 1.00 89.94 106 GLN A CA 1
ATOM 825 C C . GLN A 1 106 ? -20.108 4.650 6.387 1.00 89.94 106 GLN A C 1
ATOM 827 O O . GLN A 1 106 ? -21.189 4.339 5.892 1.00 89.94 106 GLN A O 1
ATOM 832 N N . GLY A 1 107 ? -19.663 4.091 7.517 1.00 87.12 107 GLY A N 1
ATOM 833 C CA . GLY A 1 107 ? -20.422 3.100 8.294 1.00 87.12 107 GLY A CA 1
ATOM 834 C C . GLY A 1 107 ? -20.471 1.680 7.708 1.00 87.12 107 GLY A C 1
ATOM 835 O O . GLY A 1 107 ? -20.929 0.764 8.389 1.00 87.12 107 GLY A O 1
ATOM 836 N N . ALA A 1 108 ? -19.968 1.446 6.490 1.00 91.69 108 ALA A N 1
ATOM 837 C CA . ALA A 1 108 ? -19.972 0.115 5.879 1.00 91.69 108 ALA A CA 1
ATOM 838 C C . ALA A 1 108 ? -19.001 -0.860 6.567 1.00 91.69 108 ALA A C 1
ATOM 840 O O . ALA A 1 108 ? -17.979 -0.396 7.099 1.00 91.69 108 ALA A O 1
ATOM 841 N N . PRO A 1 109 ? -19.272 -2.188 6.510 1.00 92.62 109 PRO A N 1
ATOM 842 C CA . PRO A 1 109 ? -18.357 -3.253 6.917 1.00 92.62 109 PRO A CA 1
ATOM 843 C C . PRO A 1 109 ? -16.916 -3.081 6.388 1.00 92.62 109 PRO A C 1
ATOM 845 O O . PRO A 1 109 ? -16.693 -2.375 5.406 1.00 92.62 109 PRO A O 1
ATOM 848 N N . PHE A 1 110 ? -15.931 -3.687 7.058 1.00 90.75 110 PHE A N 1
ATOM 849 C CA . PHE A 1 110 ? -14.501 -3.602 6.739 1.00 90.75 110 PHE A CA 1
ATOM 850 C C . PHE A 1 110 ? -13.963 -4.995 6.545 1.00 90.75 110 PHE A C 1
ATOM 852 O O . PHE A 1 110 ? -14.449 -5.941 7.156 1.00 90.75 110 PHE A O 1
ATOM 859 N N . ALA A 1 111 ? -12.927 -5.066 5.732 1.00 91.75 111 ALA A N 1
ATOM 860 C CA . ALA A 1 111 ? -12.097 -6.236 5.582 1.00 91.75 111 ALA A CA 1
ATOM 861 C C . ALA A 1 111 ? -10.643 -5.827 5.810 1.00 91.75 111 ALA A C 1
ATOM 863 O O . ALA A 1 111 ? -10.249 -4.707 5.477 1.00 91.75 111 ALA A O 1
ATOM 864 N N . VAL A 1 112 ? -9.862 -6.739 6.372 1.00 91.69 112 VAL A N 1
ATOM 865 C CA . VAL A 1 112 ? -8.407 -6.626 6.430 1.00 91.69 112 VAL A CA 1
ATOM 866 C C . VAL A 1 112 ? -7.856 -7.720 5.529 1.00 91.69 112 VAL A C 1
ATOM 868 O O . VAL A 1 112 ? -8.195 -8.886 5.717 1.00 91.69 112 VAL A O 1
ATOM 871 N N . THR A 1 113 ? -7.058 -7.343 4.538 1.00 91.31 113 THR A N 1
ATOM 872 C CA . THR A 1 113 ? -6.315 -8.257 3.679 1.00 91.31 113 THR A CA 1
ATOM 873 C C . THR A 1 113 ? -4.916 -8.426 4.254 1.00 91.31 113 THR A C 1
ATOM 875 O O . THR A 1 113 ? -4.244 -7.452 4.605 1.00 91.31 113 THR A O 1
ATOM 878 N N . CYS A 1 114 ? -4.490 -9.677 4.378 1.00 90.50 114 CYS A N 1
ATOM 879 C CA . CYS A 1 114 ? -3.134 -10.034 4.768 1.00 90.50 114 CYS A CA 1
ATOM 880 C C . CYS A 1 114 ? -2.412 -10.503 3.503 1.00 90.50 114 CYS A C 1
ATOM 882 O O . CYS A 1 114 ? -2.738 -11.595 3.032 1.00 90.50 114 CYS A O 1
ATOM 884 N N . PRO A 1 115 ? -1.499 -9.696 2.933 1.00 89.56 115 PRO A N 1
ATOM 885 C CA . PRO A 1 115 ? -0.714 -10.118 1.782 1.00 89.56 115 PRO A CA 1
ATOM 886 C C . PRO A 1 115 ? 0.063 -11.400 2.089 1.00 89.56 115 PRO A C 1
ATOM 888 O O . PRO A 1 115 ? 0.495 -11.619 3.218 1.00 89.56 115 PRO A O 1
ATOM 891 N N . GLY A 1 116 ? 0.282 -12.228 1.079 1.00 85.81 116 GLY A N 1
ATOM 892 C CA . GLY A 1 116 ? 1.217 -13.337 1.120 1.00 85.81 116 GLY A CA 1
ATOM 893 C C . GLY A 1 116 ? 2.665 -12.866 0.964 1.00 85.81 116 GLY A C 1
ATOM 894 O O . GLY A 1 116 ? 3.024 -11.723 1.248 1.00 85.81 116 GLY A O 1
ATOM 895 N N . GLY A 1 117 ? 3.513 -13.761 0.451 1.00 81.62 117 GLY A N 1
ATOM 896 C CA . GLY A 1 117 ? 4.970 -13.567 0.408 1.00 81.62 117 GLY A CA 1
ATOM 897 C C . GLY A 1 117 ? 5.720 -14.399 1.451 1.00 81.62 117 GLY A C 1
ATOM 898 O O . GLY A 1 117 ? 6.892 -14.139 1.717 1.00 81.62 117 GLY A O 1
ATOM 899 N N . GLY A 1 118 ? 5.048 -15.395 2.048 1.00 80.75 118 GLY A N 1
ATOM 900 C CA . GLY A 1 118 ? 5.665 -16.449 2.864 1.00 80.75 118 GLY A CA 1
ATOM 901 C C . GLY A 1 118 ? 6.504 -15.935 4.033 1.00 80.75 118 GLY A C 1
ATOM 902 O O . GLY A 1 118 ? 7.482 -16.577 4.395 1.00 80.75 118 GLY A O 1
ATOM 903 N N . PHE A 1 119 ? 6.190 -14.743 4.550 1.00 81.50 119 PHE A N 1
ATOM 904 C CA . PHE A 1 119 ? 7.002 -14.000 5.522 1.00 81.50 119 PHE A CA 1
ATOM 905 C C . PHE A 1 119 ? 8.427 -13.631 5.068 1.00 81.50 119 PHE A C 1
ATOM 907 O O . PHE A 1 119 ? 9.151 -12.985 5.818 1.00 81.50 119 PHE A O 1
ATOM 914 N N . ALA A 1 120 ? 8.820 -13.958 3.834 1.00 79.19 120 ALA A N 1
ATOM 915 C CA . ALA A 1 120 ? 10.084 -13.536 3.236 1.00 79.19 120 ALA A CA 1
ATOM 916 C C . ALA A 1 120 ? 10.028 -12.092 2.712 1.00 79.19 120 ALA A C 1
ATOM 918 O O . ALA A 1 120 ? 11.058 -11.433 2.596 1.00 79.19 120 ALA A O 1
ATOM 919 N N . TYR A 1 121 ? 8.831 -11.621 2.359 1.00 83.19 121 TYR A N 1
ATOM 920 C CA . TYR A 1 121 ? 8.514 -10.227 2.060 1.00 83.19 121 TYR A CA 1
ATOM 921 C C . TYR A 1 121 ? 6.994 -10.012 2.170 1.00 83.19 121 TYR A C 1
ATOM 923 O O . TYR A 1 121 ? 6.243 -10.972 2.362 1.00 83.19 121 TYR A O 1
ATOM 931 N N . VAL A 1 122 ? 6.535 -8.765 2.046 1.00 86.69 122 VAL A N 1
ATOM 932 C CA . VAL A 1 122 ? 5.104 -8.432 1.975 1.00 86.69 122 VAL A CA 1
ATOM 933 C C . VAL A 1 122 ? 4.692 -8.249 0.515 1.00 86.69 122 VAL A C 1
ATOM 935 O O . VAL A 1 122 ? 5.161 -7.332 -0.161 1.00 86.69 122 VAL A O 1
ATOM 938 N N . ALA A 1 123 ? 3.786 -9.093 0.021 1.00 87.12 123 ALA A N 1
ATOM 939 C CA . ALA A 1 123 ? 3.254 -9.034 -1.343 1.00 87.12 123 ALA A CA 1
ATOM 940 C C . ALA A 1 123 ? 2.170 -7.949 -1.536 1.00 87.12 123 ALA A C 1
ATOM 942 O O . ALA A 1 123 ? 1.092 -8.212 -2.060 1.00 87.12 123 ALA A O 1
ATOM 943 N N . ALA A 1 124 ? 2.407 -6.720 -1.070 1.00 89.38 124 ALA A N 1
ATOM 944 C CA . ALA A 1 124 ? 1.358 -5.701 -0.991 1.00 89.38 124 ALA A CA 1
ATOM 945 C C . ALA A 1 124 ? 0.754 -5.344 -2.363 1.00 89.38 124 ALA A C 1
ATOM 947 O O . ALA A 1 124 ? -0.458 -5.456 -2.537 1.00 89.38 124 ALA A O 1
ATOM 948 N N . LEU A 1 125 ? 1.582 -4.941 -3.335 1.00 88.94 125 LEU A N 1
ATOM 949 C CA . LEU A 1 125 ? 1.126 -4.412 -4.632 1.00 88.94 125 LEU A CA 1
ATOM 950 C C . LEU A 1 125 ? 0.407 -5.419 -5.527 1.00 88.94 125 LEU A C 1
ATOM 952 O O . LEU A 1 125 ? -0.427 -5.005 -6.324 1.00 88.94 125 LEU A O 1
ATOM 956 N N . HIS A 1 126 ? 0.703 -6.710 -5.405 1.00 84.06 126 HIS A N 1
ATOM 957 C CA . HIS A 1 126 ? 0.205 -7.729 -6.332 1.00 84.06 126 HIS A CA 1
ATOM 958 C C . HIS A 1 126 ? -0.642 -8.822 -5.671 1.00 84.06 126 HIS A C 1
ATOM 960 O O . HIS A 1 126 ? -1.035 -9.767 -6.343 1.00 84.06 126 HIS A O 1
ATOM 966 N N . ASP A 1 127 ? -0.944 -8.689 -4.377 1.00 87.25 127 ASP A N 1
ATOM 967 C CA . ASP A 1 127 ? -1.866 -9.577 -3.657 1.00 87.25 127 ASP A CA 1
ATOM 968 C C . ASP A 1 127 ? -2.821 -8.765 -2.762 1.00 87.25 127 ASP A C 1
ATOM 970 O O . ASP A 1 127 ? -3.998 -8.575 -3.076 1.00 87.25 127 ASP A O 1
ATOM 974 N N . GLY A 1 128 ? -2.312 -8.156 -1.686 1.00 90.44 128 GLY A N 1
ATOM 975 C CA . GLY A 1 128 ? -3.187 -7.537 -0.683 1.00 90.44 128 GLY A CA 1
ATOM 976 C C . GLY A 1 128 ? -3.899 -6.247 -1.115 1.00 90.44 128 GLY A C 1
ATOM 977 O O . GLY A 1 128 ? -5.094 -6.093 -0.829 1.00 90.44 128 GLY A O 1
ATOM 978 N N . LEU A 1 129 ? -3.192 -5.320 -1.775 1.00 94.31 129 LEU A N 1
ATOM 979 C CA . LEU A 1 129 ? -3.739 -4.037 -2.240 1.00 94.31 129 LEU A CA 1
ATOM 980 C C . LEU A 1 129 ? -4.777 -4.201 -3.370 1.00 94.31 129 LEU A C 1
ATOM 982 O O . LEU A 1 129 ? -5.822 -3.550 -3.268 1.00 94.31 129 LEU A O 1
ATOM 986 N N . PRO A 1 130 ? -4.584 -5.068 -4.393 1.00 93.06 130 PRO A N 1
ATOM 987 C CA . PRO A 1 130 ? -5.621 -5.337 -5.392 1.00 93.06 130 PRO A CA 1
ATOM 988 C C . PRO A 1 130 ? -6.952 -5.772 -4.759 1.00 93.06 130 PRO A C 1
ATOM 990 O O . PRO A 1 130 ? -8.019 -5.252 -5.104 1.00 93.06 130 PRO A O 1
ATOM 993 N N . HIS A 1 131 ? -6.898 -6.670 -3.770 1.00 92.69 131 HIS A N 1
ATOM 994 C CA . HIS A 1 131 ? -8.083 -7.126 -3.043 1.00 92.69 131 HIS A CA 1
ATOM 995 C C . HIS A 1 131 ? -8.756 -5.998 -2.253 1.00 92.69 131 HIS A C 1
ATOM 997 O O . HIS A 1 131 ? -9.981 -5.849 -2.307 1.00 92.69 131 HIS A O 1
ATOM 1003 N N . ALA A 1 132 ? -7.981 -5.167 -1.552 1.00 95.12 132 ALA A N 1
ATOM 1004 C CA . ALA A 1 132 ? -8.538 -4.045 -0.802 1.00 95.12 132 ALA A CA 1
ATOM 1005 C C . ALA A 1 132 ? -9.168 -2.986 -1.722 1.00 95.12 132 ALA A C 1
ATOM 1007 O O . ALA A 1 132 ? -10.259 -2.481 -1.437 1.00 95.12 132 ALA A O 1
ATOM 1008 N N . LEU A 1 133 ? -8.544 -2.705 -2.868 1.00 95.69 133 LEU A N 1
ATOM 1009 C CA . LEU A 1 133 ? -9.110 -1.828 -3.884 1.00 95.69 133 LEU A CA 1
ATOM 1010 C C . LEU A 1 133 ? -10.459 -2.361 -4.385 1.00 95.69 133 LEU A C 1
ATOM 1012 O O . LEU A 1 133 ? -11.449 -1.621 -4.355 1.00 95.69 133 LEU A O 1
ATOM 1016 N N . ALA A 1 134 ? -10.527 -3.636 -4.779 1.00 95.12 134 ALA A N 1
ATOM 1017 C CA . ALA A 1 134 ? -11.757 -4.272 -5.251 1.00 95.12 134 ALA A CA 1
ATOM 1018 C C . ALA A 1 134 ? -12.882 -4.217 -4.201 1.00 95.12 134 ALA A C 1
ATOM 1020 O O . ALA A 1 134 ? -14.003 -3.806 -4.506 1.00 95.12 134 ALA A O 1
ATOM 1021 N N . LEU A 1 135 ? -12.576 -4.535 -2.940 1.00 96.19 135 LEU A N 1
ATOM 1022 C CA . LEU A 1 135 ? -13.530 -4.446 -1.828 1.00 96.19 135 LEU A CA 1
ATOM 1023 C C . LEU A 1 135 ? -14.025 -3.010 -1.605 1.00 96.19 135 LEU A C 1
ATOM 1025 O O . LEU A 1 135 ? -15.215 -2.794 -1.358 1.00 96.19 135 LEU A O 1
ATOM 1029 N N . SER A 1 136 ? -13.149 -2.014 -1.753 1.00 95.81 136 SER A N 1
ATOM 1030 C CA . SER A 1 136 ? -13.545 -0.608 -1.635 1.00 95.81 136 SER A CA 1
ATOM 1031 C C . SER A 1 136 ? -14.483 -0.151 -2.750 1.00 95.81 136 SER A C 1
ATOM 1033 O O . SER A 1 136 ? -15.426 0.596 -2.478 1.00 95.81 136 SER A O 1
ATOM 1035 N N . LYS A 1 137 ? -14.299 -0.660 -3.978 1.00 95.38 137 LYS A N 1
ATOM 1036 C CA . LYS A 1 137 ? -15.209 -0.419 -5.112 1.00 95.38 137 LYS A CA 1
ATOM 1037 C C . LYS A 1 137 ? -16.604 -1.012 -4.854 1.00 95.38 137 LYS A C 1
ATOM 1039 O O . LYS A 1 137 ? -17.596 -0.439 -5.293 1.00 95.38 137 LYS A O 1
ATOM 1044 N N . LEU A 1 138 ? -16.702 -2.085 -4.063 1.00 96.06 138 LEU A N 1
ATOM 1045 C CA . LEU A 1 138 ? -17.973 -2.652 -3.577 1.00 96.06 138 LEU A CA 1
ATOM 1046 C C . LEU A 1 138 ? -18.572 -1.888 -2.375 1.00 96.06 138 LEU A C 1
ATOM 1048 O O . LEU A 1 138 ? -19.684 -2.177 -1.925 1.00 96.06 138 LEU A O 1
ATOM 1052 N N . GLY A 1 139 ? -17.860 -0.887 -1.853 1.00 95.12 139 GLY A N 1
ATOM 1053 C CA . GLY A 1 139 ? -18.303 -0.015 -0.768 1.00 95.12 139 GLY A CA 1
ATOM 1054 C C . GLY A 1 139 ? -17.835 -0.425 0.629 1.00 95.12 139 GLY A C 1
ATOM 1055 O O . GLY A 1 139 ? -18.217 0.249 1.588 1.00 95.12 139 GLY A O 1
ATOM 1056 N N . TYR A 1 140 ? -17.013 -1.468 0.765 1.00 96.19 140 TYR A N 1
ATOM 1057 C CA . TYR A 1 140 ? -16.408 -1.858 2.042 1.00 96.19 140 TYR A CA 1
ATOM 1058 C C . TYR A 1 140 ? -15.234 -0.946 2.399 1.00 96.19 140 TYR A C 1
ATOM 1060 O O . TYR A 1 140 ? -14.513 -0.463 1.534 1.00 96.19 140 TYR A O 1
ATOM 1068 N N . ASN A 1 141 ? -15.004 -0.730 3.688 1.00 95.38 141 ASN A N 1
ATOM 1069 C CA . ASN A 1 141 ? -13.760 -0.120 4.152 1.00 95.38 141 ASN A CA 1
ATOM 1070 C C . ASN A 1 141 ? -12.670 -1.195 4.133 1.00 95.38 141 ASN A C 1
ATOM 1072 O O . ASN A 1 141 ? -12.777 -2.161 4.870 1.00 95.38 141 ASN A O 1
ATOM 1076 N N . ALA A 1 142 ? -11.652 -1.099 3.290 1.00 96.38 142 ALA A N 1
ATOM 1077 C CA . ALA A 1 142 ? -10.693 -2.194 3.145 1.00 96.38 142 ALA A CA 1
ATOM 1078 C C . ALA A 1 142 ? -9.291 -1.774 3.572 1.00 96.38 142 ALA A C 1
ATOM 1080 O O . ALA A 1 142 ? -8.823 -0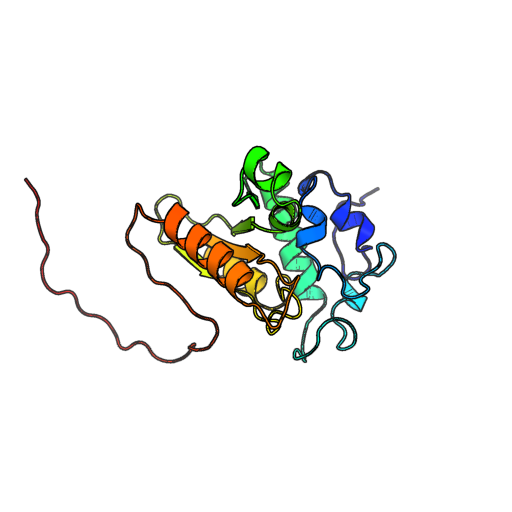.702 3.194 1.00 96.38 142 ALA A O 1
ATOM 1081 N N . PHE A 1 143 ? -8.630 -2.622 4.351 1.00 95.94 143 PHE A N 1
ATOM 1082 C CA . PHE A 1 143 ? -7.286 -2.389 4.860 1.00 95.94 143 PHE A CA 1
ATOM 1083 C C . PHE A 1 143 ? -6.342 -3.470 4.354 1.00 95.94 143 PHE A C 1
ATOM 1085 O O . PHE A 1 143 ? -6.719 -4.633 4.364 1.00 95.94 143 PHE A O 1
ATOM 1092 N N . THR A 1 144 ? -5.121 -3.113 3.982 1.00 96.12 144 THR A N 1
ATOM 1093 C CA . THR A 1 144 ? -4.062 -4.074 3.652 1.00 96.12 144 THR A CA 1
ATOM 1094 C C . THR A 1 144 ? -2.957 -3.974 4.681 1.00 96.12 144 THR A C 1
ATOM 1096 O O . THR A 1 144 ? -2.387 -2.899 4.867 1.00 96.12 144 THR A O 1
ATOM 1099 N N . LEU A 1 145 ? -2.662 -5.089 5.347 1.00 94.00 145 LEU A N 1
ATOM 1100 C CA . LEU A 1 145 ? -1.602 -5.167 6.343 1.00 94.00 145 LEU A CA 1
ATOM 1101 C C . LEU A 1 145 ? -0.222 -5.207 5.689 1.00 94.00 145 LEU A C 1
ATOM 1103 O O . LEU A 1 145 ? 0.068 -6.093 4.895 1.00 94.00 145 LEU A O 1
ATOM 1107 N N . ILE A 1 146 ? 0.653 -4.297 6.102 1.00 92.12 146 ILE A N 1
ATOM 1108 C CA . ILE A 1 146 ? 2.098 -4.417 5.921 1.00 92.12 146 ILE A CA 1
ATOM 1109 C C . ILE A 1 146 ? 2.663 -4.945 7.237 1.00 92.12 146 ILE A C 1
ATOM 1111 O O . ILE A 1 146 ? 2.555 -4.265 8.255 1.00 92.12 146 ILE A O 1
ATOM 1115 N N . TYR A 1 147 ? 3.190 -6.171 7.233 1.00 87.44 147 TYR A N 1
ATOM 1116 C CA . TYR A 1 147 ? 3.761 -6.835 8.410 1.00 87.44 147 TYR A CA 1
ATOM 1117 C C . TYR A 1 147 ? 5.293 -6.914 8.333 1.00 87.44 147 TYR A C 1
ATOM 1119 O O . TYR A 1 147 ? 5.880 -6.785 7.262 1.00 87.44 147 TYR A O 1
ATOM 1127 N N . ARG A 1 148 ? 5.944 -7.184 9.470 1.00 83.94 148 ARG A N 1
ATOM 1128 C CA . ARG A 1 148 ? 7.408 -7.334 9.563 1.00 83.94 148 ARG A CA 1
ATOM 1129 C C . ARG A 1 148 ? 7.884 -8.684 9.040 1.00 83.94 148 ARG A C 1
ATOM 1131 O O . ARG A 1 148 ? 7.309 -9.714 9.386 1.00 83.94 148 ARG A O 1
ATOM 1138 N N . THR A 1 149 ? 8.971 -8.673 8.273 1.00 72.81 149 THR A N 1
ATOM 1139 C CA . THR A 1 149 ? 9.564 -9.863 7.629 1.00 72.81 149 THR A CA 1
ATOM 1140 C C . THR A 1 149 ? 10.985 -10.165 8.113 1.00 72.81 149 THR A C 1
ATOM 1142 O O . THR A 1 149 ? 11.659 -11.014 7.540 1.00 72.81 149 THR A O 1
ATOM 1145 N N . GLU A 1 150 ? 11.468 -9.472 9.150 1.00 63.03 150 GLU A N 1
ATOM 1146 C CA . GLU A 1 150 ? 12.885 -9.473 9.559 1.00 63.03 150 GLU A CA 1
ATOM 1147 C C . GLU A 1 150 ? 13.422 -10.836 10.020 1.00 63.03 150 GLU A C 1
ATOM 1149 O O . GLU A 1 150 ? 14.629 -11.063 10.003 1.00 63.03 150 GLU A O 1
ATOM 1154 N N . CYS A 1 151 ? 12.540 -11.778 10.362 1.00 52.97 151 CYS A N 1
ATOM 1155 C CA . CYS A 1 151 ? 12.917 -13.162 10.615 1.00 52.97 151 CYS A CA 1
ATOM 1156 C C . CYS A 1 151 ? 11.839 -14.111 10.060 1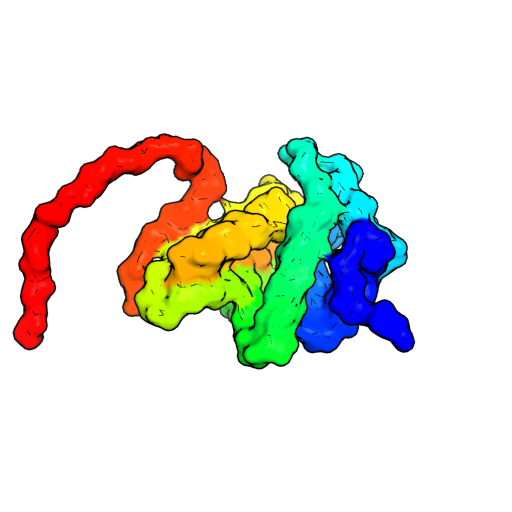.00 52.97 151 CYS A C 1
ATOM 1158 O O . CYS A 1 151 ? 10.843 -14.368 10.733 1.00 52.97 151 CYS A O 1
ATOM 1160 N N . PRO A 1 152 ? 12.009 -14.666 8.844 1.00 49.78 152 PRO A N 1
ATOM 1161 C CA . PRO A 1 152 ? 11.018 -15.547 8.211 1.00 49.78 152 PRO A CA 1
ATOM 1162 C C . PRO A 1 152 ? 10.706 -16.822 9.012 1.00 49.78 152 PRO A C 1
ATOM 1164 O O . PRO A 1 152 ? 9.667 -17.443 8.802 1.00 49.78 152 PRO A O 1
ATOM 1167 N N . TYR A 1 153 ? 11.597 -17.207 9.934 1.00 46.03 153 TYR A N 1
ATOM 1168 C CA . TYR A 1 153 ? 11.435 -18.355 10.833 1.00 46.03 153 TYR A CA 1
ATOM 1169 C C . TYR A 1 153 ? 10.860 -17.979 12.206 1.00 46.03 153 TYR A C 1
ATOM 1171 O O . TYR A 1 153 ? 10.535 -18.866 12.991 1.00 46.03 153 TYR A O 1
ATOM 1179 N N . ASP A 1 154 ? 10.696 -16.684 12.482 1.00 53.31 154 ASP A N 1
ATOM 1180 C CA . ASP A 1 154 ? 10.022 -16.169 13.666 1.00 53.31 154 ASP A CA 1
ATOM 1181 C C . ASP A 1 154 ? 8.810 -15.326 13.250 1.00 53.31 154 ASP A C 1
ATOM 1183 O O . ASP A 1 154 ? 8.842 -14.097 13.128 1.00 53.31 154 ASP A O 1
ATOM 1187 N N . ALA A 1 155 ? 7.694 -16.025 13.049 1.00 56.22 155 ALA A N 1
ATOM 1188 C CA . ALA A 1 155 ? 6.432 -15.411 12.671 1.00 56.22 155 ALA A CA 1
ATOM 1189 C C . ALA A 1 155 ? 5.807 -14.569 13.800 1.00 56.22 155 ALA A C 1
ATOM 1191 O O . ALA A 1 155 ? 4.768 -13.949 13.563 1.00 56.22 155 ALA A O 1
ATOM 1192 N N . SER A 1 156 ? 6.380 -14.525 15.012 1.00 57.59 156 SER A N 1
ATOM 1193 C CA . SER A 1 156 ? 5.806 -13.793 16.151 1.00 57.59 156 SER A CA 1
ATOM 1194 C C . SER A 1 156 ? 5.610 -12.306 15.839 1.00 57.59 156 SER A C 1
ATOM 1196 O O . SER A 1 156 ? 4.569 -11.731 16.166 1.00 57.59 156 SER A O 1
ATOM 1198 N N . HIS A 1 157 ? 6.537 -11.701 15.095 1.00 59.72 157 HIS A N 1
ATOM 1199 C CA . HIS A 1 157 ? 6.446 -10.308 14.672 1.00 59.72 157 HIS A CA 1
ATOM 1200 C C . HIS A 1 157 ? 5.281 -10.075 13.696 1.00 59.72 157 HIS A C 1
ATOM 1202 O O . HIS A 1 157 ? 4.508 -9.130 13.885 1.00 59.72 157 HIS A O 1
ATOM 1208 N N . ALA A 1 158 ? 5.074 -10.965 12.721 1.00 56.81 158 ALA A N 1
ATOM 1209 C CA . ALA A 1 158 ? 3.946 -10.889 11.790 1.00 56.81 158 ALA A CA 1
ATOM 1210 C C . ALA A 1 158 ? 2.595 -11.173 12.476 1.00 56.81 158 ALA A C 1
ATOM 1212 O O . ALA A 1 158 ? 1.602 -10.480 12.224 1.00 56.81 158 ALA A O 1
ATOM 1213 N N . HIS A 1 159 ? 2.564 -12.129 13.411 1.00 58.41 159 HIS A N 1
ATOM 1214 C CA . HIS A 1 159 ? 1.398 -12.400 14.253 1.00 58.41 159 HIS A CA 1
ATOM 1215 C C . HIS A 1 159 ? 1.068 -11.207 15.150 1.00 58.41 159 HIS A C 1
ATOM 1217 O O . HIS A 1 159 ? -0.107 -10.885 15.312 1.00 58.41 159 HIS A O 1
ATOM 1223 N N . SER A 1 160 ? 2.072 -10.508 15.691 1.00 60.88 160 SER A N 1
ATOM 1224 C CA . SER A 1 160 ? 1.867 -9.314 16.520 1.00 60.88 160 SER A CA 1
ATOM 1225 C C . SER A 1 160 ? 1.243 -8.165 15.723 1.00 60.88 160 SER A C 1
ATOM 1227 O O . SER A 1 160 ? 0.289 -7.545 16.195 1.00 60.88 160 SER A O 1
ATOM 1229 N N . GLY A 1 161 ? 1.706 -7.935 14.487 1.00 58.62 161 GLY A N 1
ATOM 1230 C CA . GLY A 1 161 ? 1.138 -6.935 13.582 1.00 58.62 161 GLY A CA 1
ATOM 1231 C C . GLY A 1 161 ? -0.300 -7.276 13.194 1.00 58.62 161 GLY A C 1
ATOM 1232 O O . GLY A 1 161 ? -1.187 -6.433 13.316 1.00 58.62 161 GLY A O 1
ATOM 1233 N N . SER A 1 162 ? -0.554 -8.537 12.834 1.00 59.59 162 SER A N 1
ATOM 1234 C CA . SER A 1 162 ? -1.899 -9.043 12.519 1.00 59.59 162 SER A CA 1
ATOM 1235 C C . SER A 1 162 ? -2.848 -8.930 13.716 1.00 59.59 162 SER A C 1
ATOM 1237 O O . SER A 1 162 ? -3.966 -8.432 13.591 1.00 59.59 162 SER A O 1
ATOM 1239 N N . SER A 1 163 ? -2.383 -9.316 14.906 1.00 54.84 163 SER A N 1
ATOM 1240 C CA . SER A 1 163 ? -3.158 -9.242 16.147 1.00 54.84 163 SER A CA 1
ATOM 1241 C C . SER A 1 163 ? -3.471 -7.801 16.528 1.00 54.84 163 SER A C 1
ATOM 1243 O O . SER A 1 163 ? -4.598 -7.518 16.918 1.00 54.84 163 SER A O 1
ATOM 1245 N N . ARG A 1 164 ? -2.524 -6.867 16.372 1.00 61.84 164 ARG A N 1
ATOM 1246 C CA . ARG A 1 164 ? -2.750 -5.436 16.632 1.00 61.84 164 ARG A CA 1
ATOM 1247 C C . ARG A 1 164 ? -3.655 -4.785 15.597 1.00 61.84 164 ARG A C 1
ATOM 1249 O O . ARG A 1 164 ? -4.511 -3.990 15.979 1.00 61.84 164 ARG A O 1
ATOM 1256 N N . ALA A 1 165 ? -3.513 -5.135 14.317 1.00 57.94 165 ALA A N 1
ATOM 1257 C CA . ALA A 1 165 ? -4.454 -4.726 13.277 1.00 57.94 165 ALA A CA 1
ATOM 1258 C C . ALA A 1 165 ? -5.876 -5.177 13.635 1.00 57.94 165 ALA A C 1
ATOM 1260 O O . ALA A 1 165 ? -6.821 -4.393 13.540 1.00 57.94 165 ALA A O 1
ATOM 1261 N N . MET A 1 166 ? -6.010 -6.403 14.148 1.00 54.94 166 MET A N 1
ATOM 1262 C CA . MET A 1 166 ? -7.282 -6.921 14.632 1.00 54.94 166 MET A CA 1
ATOM 1263 C C . MET A 1 166 ? -7.746 -6.193 15.905 1.00 54.94 166 MET A C 1
ATOM 1265 O O . MET A 1 166 ? -8.872 -5.714 15.934 1.00 54.94 166 MET A O 1
ATOM 1269 N N . GLN A 1 167 ? -6.903 -5.990 16.921 1.00 53.88 167 GLN A N 1
ATOM 1270 C CA . GLN A 1 167 ? -7.262 -5.316 18.182 1.00 53.88 167 GLN A CA 1
ATOM 1271 C C . GLN A 1 167 ? -7.651 -3.842 18.002 1.00 53.88 167 GLN A C 1
ATOM 1273 O O . GLN A 1 167 ? -8.641 -3.404 18.581 1.00 53.88 167 GLN A O 1
ATOM 1278 N N . ARG A 1 168 ? -6.956 -3.081 17.143 1.00 56.38 168 ARG A N 1
ATOM 1279 C CA . ARG A 1 168 ? -7.341 -1.695 16.799 1.00 56.38 168 ARG A CA 1
ATOM 1280 C C . ARG A 1 168 ? -8.711 -1.606 16.113 1.00 56.38 168 ARG A C 1
ATOM 1282 O O . ARG A 1 168 ? -9.271 -0.518 16.013 1.00 56.38 168 ARG A O 1
ATOM 1289 N N . SER A 1 169 ? -9.251 -2.734 15.651 1.00 46.97 169 SER A N 1
ATOM 1290 C CA . SER A 1 169 ? -10.548 -2.835 14.982 1.00 46.97 169 SER A CA 1
ATOM 1291 C C . SER A 1 169 ? -11.702 -3.303 15.893 1.00 46.97 169 SER A C 1
ATOM 1293 O O . SER A 1 169 ? -12.862 -3.302 15.465 1.00 46.97 169 SER A O 1
ATOM 1295 N N . TRP A 1 170 ? -11.421 -3.658 17.158 1.00 35.16 170 TRP A N 1
ATOM 1296 C CA . TRP A 1 170 ? -12.416 -4.138 18.129 1.00 35.16 170 TRP A CA 1
ATOM 1297 C C . TRP A 1 170 ? -13.319 -3.004 18.639 1.00 35.16 170 TRP A C 1
ATOM 1299 O O . TRP A 1 170 ? -13.135 -2.437 19.710 1.00 35.16 170 TRP A O 1
ATOM 1309 N N . GLY A 1 171 ? -14.330 -2.694 17.828 1.00 35.75 171 GLY A N 1
ATOM 1310 C CA . GLY A 1 171 ? -15.462 -1.829 18.168 1.00 35.75 171 GLY A CA 1
ATOM 1311 C C . GLY A 1 171 ? -16.676 -1.984 17.242 1.00 35.75 171 GLY A C 1
ATOM 1312 O O . GLY A 1 171 ? -17.736 -1.437 17.530 1.00 35.75 171 GLY A O 1
ATOM 1313 N N . SER A 1 172 ? -16.586 -2.736 16.133 1.00 38.59 172 SER A N 1
ATOM 1314 C CA . SER A 1 172 ? -17.747 -2.959 15.260 1.00 38.59 172 SER A CA 1
ATOM 1315 C C . SER A 1 172 ? -17.696 -4.297 14.513 1.00 38.59 172 SER A C 1
ATOM 1317 O O . SER A 1 172 ? -16.675 -4.666 13.942 1.00 38.59 172 SER A O 1
ATOM 1319 N N . ARG A 1 173 ? -18.833 -5.010 14.539 1.00 41.69 173 ARG A N 1
ATOM 1320 C CA . ARG A 1 173 ? -19.155 -6.292 13.871 1.00 41.69 173 ARG A CA 1
ATOM 1321 C C . ARG A 1 173 ? -18.428 -6.457 12.527 1.00 41.69 173 ARG A C 1
ATOM 1323 O O . ARG A 1 173 ? -18.659 -5.590 11.683 1.00 41.69 173 ARG A O 1
ATOM 1330 N N . ARG A 1 174 ? -17.663 -7.544 12.285 1.00 50.84 174 ARG A N 1
ATOM 1331 C CA . ARG A 1 174 ? -17.190 -7.918 10.926 1.00 50.84 174 ARG A CA 1
ATOM 1332 C C . ARG A 1 174 ? -16.622 -9.326 10.712 1.00 50.84 174 ARG A C 1
ATOM 1334 O O . ARG A 1 174 ? -16.156 -9.988 11.631 1.00 50.84 174 ARG A O 1
ATOM 1341 N N . THR A 1 175 ? -16.657 -9.669 9.420 1.00 41.00 175 THR A N 1
ATOM 1342 C CA . THR A 1 175 ? -16.075 -10.797 8.682 1.00 41.00 175 THR A CA 1
ATOM 1343 C C . THR A 1 175 ? -14.590 -10.561 8.379 1.00 41.00 175 THR A C 1
ATOM 1345 O O . THR A 1 175 ? -14.227 -9.503 7.867 1.00 41.00 175 THR A O 1
ATOM 1348 N N . VAL A 1 176 ? -13.752 -11.563 8.647 1.00 42.09 176 VAL A N 1
ATOM 1349 C CA . VAL A 1 176 ? -12.340 -11.634 8.234 1.00 42.09 176 VAL A CA 1
ATOM 1350 C C . VAL A 1 176 ? -12.273 -12.465 6.951 1.00 42.09 176 VAL A C 1
ATOM 1352 O O . VAL A 1 176 ? -12.857 -13.543 6.908 1.00 42.09 176 VAL A O 1
ATOM 1355 N N . ILE A 1 177 ? -11.601 -11.974 5.906 1.00 40.25 177 ILE A N 1
ATOM 1356 C CA . ILE A 1 177 ? -11.358 -12.743 4.675 1.00 40.25 177 ILE A CA 1
ATOM 1357 C C . ILE A 1 177 ? -9.876 -13.118 4.671 1.00 40.25 177 ILE A C 1
ATOM 1359 O O . ILE A 1 177 ? -9.020 -12.254 4.486 1.00 40.25 177 ILE A O 1
ATOM 1363 N N . HIS A 1 178 ? -9.575 -14.394 4.918 1.00 32.94 178 HIS A N 1
ATOM 1364 C CA . HIS A 1 178 ? -8.229 -14.936 4.751 1.00 32.94 178 HIS A CA 1
ATOM 1365 C C . HIS A 1 178 ? -7.945 -15.200 3.268 1.0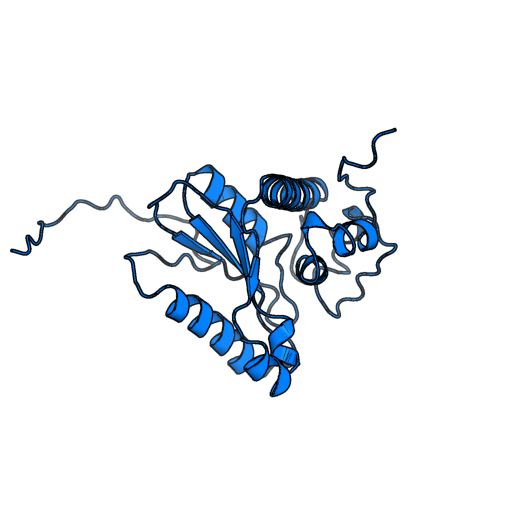0 32.94 178 HIS A C 1
ATOM 1367 O O . HIS A 1 178 ? -8.801 -15.712 2.545 1.00 32.94 178 HIS A O 1
ATOM 1373 N N . CYS A 1 179 ? -6.730 -14.873 2.820 1.00 31.83 179 CYS A N 1
ATOM 1374 C CA . CYS A 1 179 ? -6.248 -15.284 1.506 1.00 31.83 179 CYS A CA 1
ATOM 1375 C C . CYS A 1 179 ? -6.118 -16.820 1.508 1.00 31.83 179 CYS A C 1
ATOM 1377 O O . CYS A 1 179 ? -5.350 -17.370 2.297 1.00 31.83 179 CYS A O 1
ATOM 1379 N N . GLY A 1 180 ? -6.948 -17.500 0.707 1.00 28.05 180 GLY A N 1
ATOM 1380 C CA . GLY A 1 180 ? -7.041 -18.965 0.639 1.00 28.05 180 GLY A CA 1
ATOM 1381 C C . GLY A 1 180 ? -8.451 -19.533 0.419 1.00 28.05 180 GLY A C 1
ATOM 1382 O O . GLY A 1 180 ? -8.571 -20.681 0.006 1.00 28.05 180 GLY A O 1
ATOM 1383 N N . GLU A 1 181 ? -9.520 -18.758 0.629 1.00 28.31 181 GLU A N 1
ATOM 1384 C CA . GLU A 1 181 ? -10.894 -19.271 0.500 1.00 28.31 181 GLU A CA 1
ATOM 1385 C C . GLU A 1 181 ? -11.805 -18.285 -0.245 1.00 28.31 181 GLU A C 1
ATOM 1387 O O . GLU A 1 181 ? -12.716 -17.663 0.297 1.00 28.31 181 GLU A O 1
ATOM 1392 N N . ALA A 1 182 ? -11.558 -18.140 -1.544 1.00 32.88 182 ALA A N 1
ATOM 1393 C CA . ALA A 1 182 ? -12.606 -17.750 -2.472 1.00 32.88 182 ALA A CA 1
ATOM 1394 C C . ALA A 1 182 ? -13.167 -19.046 -3.056 1.00 32.88 182 ALA A C 1
ATOM 1396 O O . ALA A 1 182 ? -12.515 -19.629 -3.911 1.00 32.88 182 ALA A O 1
ATOM 1397 N N . LEU A 1 183 ? -14.313 -19.524 -2.547 1.00 30.30 183 LEU A N 1
ATOM 1398 C CA . LEU A 1 183 ? -15.390 -20.208 -3.288 1.00 30.30 183 LEU A CA 1
ATOM 1399 C C . LEU A 1 183 ? -16.437 -20.808 -2.319 1.00 30.30 183 LEU A C 1
ATOM 1401 O O . LEU A 1 183 ? -16.168 -21.754 -1.592 1.00 30.30 183 LEU A O 1
ATOM 1405 N N . ARG A 1 184 ? -17.676 -20.299 -2.444 1.00 29.95 184 ARG A N 1
ATOM 1406 C CA . ARG A 1 184 ? -18.967 -20.796 -1.903 1.00 29.95 184 ARG A CA 1
ATOM 1407 C C . ARG A 1 184 ? -19.245 -20.579 -0.406 1.00 29.95 184 ARG A C 1
ATOM 1409 O O . ARG A 1 184 ? -19.180 -21.502 0.393 1.00 29.95 184 ARG A O 1
ATOM 1416 N N . ALA A 1 185 ? -19.777 -19.404 -0.068 1.00 28.83 185 ALA A N 1
ATOM 1417 C CA . ALA A 1 185 ? -20.688 -19.290 1.075 1.00 28.83 185 ALA A CA 1
ATOM 1418 C C . ALA A 1 185 ? -22.137 -19.552 0.596 1.00 28.83 185 ALA A C 1
ATOM 1420 O O . ALA A 1 185 ? -22.569 -18.894 -0.357 1.00 28.83 185 ALA A O 1
ATOM 1421 N N . PRO A 1 186 ? -22.904 -20.492 1.185 1.00 28.23 186 PRO A N 1
ATOM 1422 C CA . PRO A 1 186 ? -24.329 -20.621 0.893 1.00 28.23 186 PRO A CA 1
ATOM 1423 C C . PRO A 1 186 ? -25.110 -19.425 1.463 1.00 28.23 186 PRO A C 1
ATOM 1425 O O . PRO A 1 186 ? -24.692 -18.788 2.430 1.00 28.23 186 PRO A O 1
ATOM 1428 N N . ALA A 1 187 ? -26.252 -19.117 0.841 1.00 29.75 187 ALA A N 1
ATOM 1429 C CA . ALA A 1 187 ? -27.121 -18.002 1.208 1.00 29.75 187 ALA A CA 1
ATOM 1430 C C . ALA A 1 187 ? -27.519 -18.052 2.696 1.00 29.75 187 ALA A C 1
ATOM 1432 O O . ALA A 1 187 ? -28.157 -19.000 3.153 1.00 29.75 187 ALA A O 1
ATOM 1433 N N . TRP A 1 188 ? -27.152 -17.016 3.449 1.00 28.36 188 TRP A N 1
ATOM 1434 C CA . TRP A 1 188 ? -27.508 -16.871 4.858 1.00 28.36 188 TRP A CA 1
ATOM 1435 C C . TRP A 1 188 ? -28.921 -16.282 5.005 1.00 28.36 188 TRP A C 1
ATOM 1437 O O . TRP A 1 188 ? -29.211 -15.215 4.462 1.00 28.36 188 TRP A O 1
ATOM 1447 N N . GLN A 1 189 ? -29.792 -16.970 5.753 1.00 24.67 189 GLN A N 1
ATOM 1448 C CA . GLN A 1 189 ? -31.101 -16.471 6.200 1.00 24.67 189 GLN A CA 1
ATOM 1449 C C . GLN A 1 189 ? -31.033 -15.986 7.662 1.00 24.67 189 GLN A C 1
ATOM 1451 O O . GLN A 1 189 ? -30.321 -16.589 8.469 1.00 24.67 189 GLN A O 1
ATOM 1456 N N . PRO A 1 190 ? -31.792 -14.941 8.044 1.00 27.84 190 PRO A N 1
ATOM 1457 C CA . PRO A 1 190 ? -31.683 -14.339 9.366 1.00 27.84 190 PRO A CA 1
ATOM 1458 C C . PRO A 1 190 ? -32.427 -15.154 10.434 1.00 27.84 190 PRO A C 1
ATOM 1460 O O . PRO A 1 190 ? -33.594 -15.503 10.262 1.00 27.84 190 PRO A O 1
ATOM 1463 N N . ARG A 1 191 ? -31.797 -15.368 11.596 1.00 25.05 191 ARG A N 1
ATOM 1464 C CA . ARG A 1 191 ? -32.517 -15.685 12.839 1.00 25.05 191 ARG A CA 1
ATOM 1465 C C . ARG A 1 191 ? -32.458 -14.501 13.805 1.00 25.05 191 ARG A C 1
ATOM 1467 O O . ARG A 1 191 ? -31.387 -14.105 14.243 1.00 25.05 191 ARG A O 1
ATOM 1474 N N . SER A 1 192 ? -33.658 -13.966 14.044 1.00 29.66 192 SER A N 1
ATOM 1475 C CA . SER A 1 192 ? -34.166 -13.152 15.160 1.00 29.66 192 SER A CA 1
ATOM 1476 C C . SER A 1 192 ? -33.254 -12.106 15.816 1.00 29.66 192 SER A C 1
ATOM 1478 O O . SER A 1 192 ? -32.255 -12.405 16.462 1.00 29.66 192 SER A O 1
ATOM 1480 N N . ALA A 1 193 ? -33.733 -10.865 15.722 1.00 33.25 193 ALA A N 1
ATOM 1481 C CA . ALA A 1 193 ? -33.249 -9.662 16.375 1.00 33.25 193 ALA A CA 1
ATOM 1482 C C . ALA A 1 193 ? -33.127 -9.786 17.904 1.00 33.25 193 ALA A C 1
ATOM 1484 O O . ALA A 1 193 ? -34.037 -10.273 18.571 1.00 33.25 193 ALA A O 1
ATOM 1485 N N . ILE A 1 194 ? -32.051 -9.220 18.452 1.00 24.78 194 ILE A N 1
ATOM 1486 C CA . ILE A 1 194 ? -31.975 -8.832 19.862 1.00 24.78 194 ILE A CA 1
ATOM 1487 C C . ILE A 1 194 ? -32.195 -7.316 19.916 1.00 24.78 194 ILE A C 1
ATOM 1489 O O . ILE A 1 194 ? -31.375 -6.540 19.423 1.00 24.78 194 ILE A O 1
ATOM 1493 N N . ARG A 1 195 ? -33.346 -6.914 20.473 1.00 30.14 195 ARG A N 1
ATOM 1494 C CA . ARG A 1 195 ? -33.585 -5.560 20.995 1.00 30.14 195 ARG A CA 1
ATOM 1495 C C . ARG A 1 195 ? -32.721 -5.371 22.238 1.00 30.14 195 ARG A C 1
ATOM 1497 O O . ARG A 1 195 ? -32.639 -6.287 23.051 1.00 30.14 195 ARG A O 1
ATOM 1504 N N . MET A 1 196 ? -32.177 -4.177 22.429 1.00 24.17 196 MET A N 1
ATOM 1505 C CA . MET A 1 196 ? -31.765 -3.723 23.755 1.00 24.17 196 MET A CA 1
ATOM 1506 C C . MET A 1 196 ? -32.462 -2.395 24.044 1.00 24.17 196 MET A C 1
ATOM 1508 O O . MET A 1 196 ? -32.415 -1.475 23.226 1.00 24.17 196 MET A O 1
ATOM 1512 N N . SER A 1 197 ? -33.201 -2.421 25.152 1.00 37.06 197 SER A N 1
ATOM 1513 C CA . SER A 1 197 ? -33.756 -1.306 25.921 1.00 37.06 197 SER A CA 1
ATOM 1514 C C . SER A 1 197 ? -32.673 -0.374 26.439 1.00 37.06 197 SER A C 1
ATOM 1516 O O . SER A 1 197 ? -31.607 -0.923 26.801 1.00 37.06 197 SER A O 1
#

Secondary structure (DSSP, 8-state):
-------TTSBHHHHHT-TTTGGGGGGGS-TTTT--TTSBHHHHTSTTTSTT-----HHHHHHHHHHHHHHHHTT---EEESS-HHHHHH-GGGGG-EEEEE--STT--EEEE---STTTS--IIIIIHHHHHHHHHTT-EEEEEE---S-TT-THHHHHHHHHHHHTTTTS------TT--S-PPPPPP-------